Protein AF-A0AA35QZI7-F1 (afdb_monomer_lite)

Organism: Geodia barretti (NCBI:txid519541)

Foldseek 3Di:
DPPQPQDDPPPDDDDPDDLQVVLLVLFAQSSLVVLVVDQAAADADDADDVPDQDDDPLVVLLVSLLVCQVVQEAEHADEDQQLDVVSCLSNLVSQVVCSVVSGYAYEYEDADDDAQVDPVCCPRHLVVVLVSVVSVVVSPHSHYDYHDQLPQQDPVNLQVSQCVNVVDPDRGDSYDHADQQLQGAALHGHHPLVVLVVCPPPSHRNPDDNVVSVSVNSVSNSVVVVCVVVPPGDPHHDPLCNQQVQGSVRLSVLLVVCVVVVNNVVVVVVSNQLSVLCVVVVNGRQDRPNVVVSVVVVVVPPPVPDDPDD

Radius of gyration: 21.56 Å; chains: 1; bounding box: 52×41×77 Å

Structure (mmCIF, N/CA/C/O backbone):
data_AF-A0AA35QZI7-F1
#
_entry.id   AF-A0AA35QZI7-F1
#
loop_
_atom_site.group_PDB
_atom_site.id
_atom_site.type_symbol
_atom_site.label_atom_id
_atom_site.label_alt_id
_atom_site.label_comp_id
_atom_site.label_asym_id
_atom_site.label_entity_id
_atom_site.label_seq_id
_atom_site.pdbx_PDB_ins_code
_atom_site.Cartn_x
_atom_site.Cartn_y
_atom_site.Cartn_z
_atom_site.occupancy
_atom_site.B_iso_or_equiv
_atom_site.auth_seq_id
_atom_site.auth_comp_id
_atom_site.auth_asym_id
_atom_site.auth_atom_id
_atom_site.pdbx_PDB_model_num
ATOM 1 N N . MET A 1 1 ? 29.366 -9.768 15.852 1.00 50.50 1 MET A N 1
ATOM 2 C CA . MET A 1 1 ? 28.614 -8.562 16.260 1.00 50.50 1 MET A CA 1
ATOM 3 C C . MET A 1 1 ? 28.130 -8.777 17.681 1.00 50.50 1 MET A C 1
ATOM 5 O O . MET A 1 1 ? 27.790 -9.918 17.983 1.00 50.50 1 MET A O 1
ATOM 9 N N . PRO A 1 2 ? 28.153 -7.755 18.551 1.00 50.12 2 PRO A N 1
ATOM 10 C CA . PRO A 1 2 ? 27.557 -7.883 19.875 1.00 50.12 2 PRO A CA 1
ATOM 11 C C . PRO A 1 2 ? 26.060 -8.214 19.733 1.00 50.12 2 PRO A C 1
ATOM 13 O O . PRO A 1 2 ? 25.440 -7.772 18.762 1.00 50.12 2 PRO A O 1
ATOM 16 N N . PRO A 1 3 ? 25.489 -9.028 20.637 1.00 56.50 3 PRO A N 1
ATOM 17 C CA . PRO A 1 3 ? 24.068 -9.359 20.600 1.00 56.50 3 PRO A CA 1
ATOM 18 C C . PRO A 1 3 ? 23.225 -8.084 20.712 1.00 56.50 3 PRO A C 1
ATOM 20 O O . PRO A 1 3 ? 23.632 -7.135 21.388 1.00 56.50 3 PRO A O 1
ATOM 23 N N . ALA A 1 4 ? 22.060 -8.070 20.051 1.00 56.41 4 ALA A N 1
ATOM 24 C CA . ALA A 1 4 ? 21.089 -6.987 20.183 1.00 56.41 4 ALA A CA 1
ATOM 25 C C . ALA A 1 4 ? 20.883 -6.689 21.667 1.00 56.41 4 ALA A C 1
ATOM 27 O O . ALA A 1 4 ? 20.596 -7.603 22.447 1.00 56.41 4 ALA A O 1
ATOM 28 N N . ARG A 1 5 ? 21.011 -5.425 22.066 1.00 60.38 5 ARG A N 1
ATOM 29 C CA . ARG A 1 5 ? 20.605 -5.024 23.407 1.00 60.38 5 ARG A CA 1
ATOM 30 C C . ARG A 1 5 ? 19.080 -5.082 23.427 1.00 60.38 5 ARG A C 1
ATOM 32 O O . ARG A 1 5 ? 18.422 -4.157 22.963 1.00 60.38 5 ARG A O 1
ATOM 39 N N . LEU A 1 6 ? 18.531 -6.215 23.860 1.00 60.91 6 LEU A N 1
ATOM 40 C CA . LEU A 1 6 ? 17.094 -6.361 24.047 1.00 60.91 6 LEU A CA 1
ATOM 41 C C . LEU A 1 6 ? 16.657 -5.310 25.065 1.00 60.91 6 LEU A C 1
ATOM 43 O O . LEU A 1 6 ? 17.255 -5.189 26.138 1.00 60.91 6 LEU A O 1
ATOM 47 N N . VAL A 1 7 ? 15.649 -4.529 24.695 1.00 62.66 7 VAL A N 1
ATOM 48 C CA . VAL A 1 7 ? 14.994 -3.599 25.611 1.00 62.66 7 VAL A CA 1
ATOM 49 C C . VAL A 1 7 ? 14.492 -4.432 26.794 1.00 62.66 7 VAL A C 1
ATOM 51 O O . VAL A 1 7 ? 13.882 -5.479 26.554 1.00 62.66 7 VAL A O 1
ATOM 54 N N . PRO A 1 8 ? 14.768 -4.039 28.048 1.00 64.12 8 PRO A N 1
ATOM 55 C CA . PRO A 1 8 ? 14.244 -4.748 29.205 1.00 64.12 8 PRO A CA 1
ATOM 56 C C . PRO A 1 8 ? 12.721 -4.860 29.088 1.00 64.12 8 PRO A C 1
ATOM 58 O O . PRO A 1 8 ? 12.032 -3.854 28.934 1.00 64.12 8 PRO A O 1
ATOM 61 N N . PHE A 1 9 ? 12.196 -6.084 29.115 1.00 65.56 9 PHE A N 1
ATOM 62 C CA . PHE A 1 9 ? 10.756 -6.305 29.159 1.00 65.56 9 PHE A CA 1
ATOM 63 C C . PHE A 1 9 ? 10.265 -5.959 30.566 1.00 65.56 9 PHE A C 1
ATOM 65 O O . PHE A 1 9 ? 10.552 -6.682 31.521 1.00 65.56 9 PHE A O 1
ATOM 72 N N . GLU A 1 10 ? 9.555 -4.841 30.707 1.00 66.75 10 GLU A N 1
ATOM 73 C CA . GLU A 1 10 ? 8.887 -4.496 31.960 1.00 66.75 10 GLU A CA 1
ATOM 74 C C . GLU A 1 10 ? 7.633 -5.361 32.122 1.00 66.75 10 GLU A C 1
ATOM 76 O O . GLU A 1 10 ? 6.593 -5.144 31.503 1.00 66.75 10 GLU A O 1
ATOM 81 N N . GLN A 1 11 ? 7.747 -6.380 32.966 1.00 62.62 11 GLN A N 1
ATOM 82 C CA . GLN A 1 11 ? 6.644 -7.248 33.346 1.00 62.62 11 GLN A CA 1
ATOM 83 C C . GLN A 1 11 ? 5.784 -6.503 34.382 1.00 62.62 11 GLN A C 1
ATOM 85 O O . GLN A 1 11 ? 6.088 -6.560 35.571 1.00 62.62 11 GLN A O 1
ATOM 90 N N . GLY A 1 12 ? 4.768 -5.735 33.957 1.00 63.47 12 GLY A N 1
ATOM 91 C CA . GLY A 1 12 ? 4.069 -4.886 34.937 1.00 63.47 12 GLY A CA 1
ATOM 92 C C . GLY A 1 12 ? 2.724 -4.234 34.618 1.00 63.47 12 GLY A C 1
ATOM 93 O O . GLY A 1 12 ? 2.134 -3.676 35.536 1.00 63.47 12 GLY A O 1
ATOM 94 N N . SER A 1 13 ? 2.180 -4.282 33.404 1.00 65.69 13 SER A N 1
ATOM 95 C CA . SER A 1 13 ? 0.791 -3.836 33.190 1.00 65.69 13 SER A CA 1
ATOM 96 C C . SER A 1 13 ? 0.214 -4.426 31.916 1.00 65.69 13 SER A C 1
ATOM 98 O O . SER A 1 13 ? 0.944 -4.637 30.946 1.00 65.69 13 SER A O 1
ATOM 100 N N . ASP A 1 14 ? -1.090 -4.697 31.928 1.00 76.94 14 ASP A N 1
ATOM 101 C CA . ASP A 1 14 ? -1.814 -4.991 30.698 1.00 76.94 14 ASP A CA 1
ATOM 102 C C . ASP A 1 14 ? -1.651 -3.814 29.724 1.00 76.94 14 ASP A C 1
ATOM 104 O O . ASP A 1 14 ? -1.645 -2.651 30.151 1.00 76.94 14 ASP A O 1
ATOM 108 N N . PRO A 1 15 ? -1.493 -4.083 28.416 1.00 79.25 15 PRO A N 1
ATOM 109 C CA . PRO A 1 15 ? -1.379 -3.019 27.434 1.00 79.25 15 PRO A CA 1
ATOM 110 C C . PRO A 1 15 ? -2.626 -2.122 27.494 1.00 79.25 15 PRO A C 1
ATOM 112 O O . PRO A 1 15 ? -3.740 -2.632 27.656 1.00 79.25 15 PRO A O 1
ATOM 115 N N . PRO A 1 16 ? -2.472 -0.793 27.348 1.00 83.19 16 PRO A N 1
ATOM 116 C CA . PRO A 1 16 ? -3.616 0.107 27.340 1.00 83.19 16 PRO A CA 1
ATOM 117 C C . PRO A 1 16 ? -4.581 -0.260 26.200 1.00 83.19 16 PRO A C 1
ATOM 119 O O . PRO A 1 16 ? -4.132 -0.742 25.153 1.00 83.19 16 PRO A O 1
ATOM 122 N N . PRO A 1 17 ? -5.895 -0.017 26.366 1.00 84.38 17 PRO A N 1
ATOM 123 C CA . PRO A 1 17 ? -6.863 -0.253 25.304 1.00 84.38 17 PRO A CA 1
ATOM 124 C C . PRO A 1 17 ? -6.498 0.585 24.074 1.00 84.38 17 PRO A C 1
ATOM 126 O O . PRO A 1 17 ? -6.217 1.780 24.171 1.00 84.38 17 PRO A O 1
ATOM 129 N N . GLY A 1 18 ? -6.473 -0.067 22.916 1.00 84.56 18 GLY A N 1
ATOM 130 C CA . GLY A 1 18 ? -6.127 0.533 21.636 1.00 84.56 18 GLY A CA 1
ATOM 131 C C . GLY A 1 18 ? -7.317 0.611 20.685 1.00 84.56 18 GLY A C 1
ATOM 132 O O . GLY A 1 18 ? -8.479 0.432 21.053 1.00 84.56 18 GLY A O 1
ATOM 133 N N . THR A 1 19 ? -7.007 0.836 19.411 1.00 83.88 19 THR A N 1
ATOM 134 C CA . THR A 1 19 ? -7.994 0.910 18.327 1.00 83.88 19 THR A CA 1
ATOM 135 C C . THR A 1 19 ? -8.789 -0.384 18.156 1.00 83.88 19 THR A C 1
ATOM 137 O O . THR A 1 19 ? -9.961 -0.337 17.796 1.00 83.88 19 THR A O 1
ATOM 140 N N . ARG A 1 20 ? -8.220 -1.542 18.504 1.00 82.50 20 ARG A N 1
ATOM 141 C CA . ARG A 1 20 ? -8.952 -2.816 18.498 1.00 82.50 20 ARG A CA 1
ATOM 142 C C . ARG A 1 20 ? -10.125 -2.823 19.483 1.00 82.50 20 ARG A C 1
ATOM 144 O O . ARG A 1 20 ? -11.216 -3.231 19.108 1.00 82.50 20 ARG A O 1
ATOM 151 N N . GLN A 1 21 ? -9.928 -2.363 20.720 1.00 83.19 21 GLN A N 1
ATOM 152 C CA . GLN A 1 21 ? -11.010 -2.283 21.710 1.00 83.19 21 GLN A CA 1
ATOM 153 C C . GLN A 1 21 ? -12.090 -1.299 21.253 1.00 83.19 21 GLN A C 1
ATOM 155 O O . GLN A 1 21 ? -13.265 -1.651 21.243 1.00 83.19 21 GLN A O 1
ATOM 160 N N . LEU A 1 22 ? -11.684 -0.124 20.762 1.00 83.25 22 LEU A N 1
ATOM 161 C CA . LEU A 1 22 ? -12.611 0.865 20.207 1.00 83.25 22 LEU A CA 1
ATOM 162 C C . LEU A 1 22 ? -13.431 0.309 19.038 1.00 83.25 22 LEU A C 1
ATOM 164 O O . LEU A 1 22 ? -14.617 0.601 18.930 1.00 83.25 22 LEU A O 1
ATOM 168 N N . LEU A 1 23 ? -12.827 -0.500 18.164 1.00 82.19 23 LEU A N 1
ATOM 169 C CA . LEU A 1 23 ? -13.543 -1.139 17.063 1.00 82.19 23 LEU A CA 1
ATOM 170 C C . LEU A 1 23 ? -14.599 -2.124 17.570 1.00 82.19 23 LEU A C 1
ATOM 172 O O . LEU A 1 23 ? -15.722 -2.119 17.070 1.00 82.19 23 LEU A O 1
ATOM 176 N N . LEU A 1 24 ? -14.248 -2.945 18.560 1.00 82.50 24 LEU A N 1
ATOM 177 C CA . LEU A 1 24 ? -15.168 -3.916 19.153 1.00 82.50 24 LEU A CA 1
ATOM 178 C C . LEU A 1 24 ? -16.326 -3.234 19.899 1.00 82.50 24 LEU A C 1
ATOM 180 O O . LEU A 1 24 ? -17.441 -3.747 19.887 1.00 82.50 24 LEU A O 1
ATOM 184 N N . GLU A 1 25 ? -16.078 -2.080 20.522 1.00 85.56 25 GLU A N 1
ATOM 185 C CA . GLU A 1 25 ? -17.086 -1.305 21.255 1.00 85.56 25 GLU A CA 1
ATOM 186 C C . GLU A 1 25 ? -18.009 -0.494 20.335 1.00 85.56 25 GLU A C 1
ATOM 188 O O . GLU A 1 25 ? -19.224 -0.469 20.528 1.00 85.56 25 GLU A O 1
ATOM 193 N N . LEU A 1 26 ? -17.442 0.197 19.342 1.00 82.94 26 LEU A N 1
ATOM 194 C CA . LEU A 1 26 ? -18.181 1.116 18.471 1.00 82.94 26 LEU A CA 1
ATOM 195 C C . LEU A 1 26 ? -18.799 0.416 17.257 1.00 82.94 26 LEU A C 1
ATOM 197 O O . LEU A 1 26 ? -19.785 0.905 16.700 1.00 82.94 26 LEU A O 1
ATOM 201 N N . GLY A 1 27 ? -18.216 -0.702 16.829 1.00 83.44 27 GLY A N 1
ATOM 202 C CA . GLY A 1 27 ? -18.477 -1.296 15.526 1.00 83.44 27 GLY A CA 1
ATOM 203 C C . GLY A 1 27 ? -17.809 -0.525 14.372 1.00 83.44 27 GLY A C 1
ATOM 204 O O . GLY A 1 27 ? -17.287 0.583 14.548 1.00 83.44 27 GLY A O 1
ATOM 205 N N . PRO A 1 28 ? -17.810 -1.099 13.158 1.00 80.25 28 PRO A N 1
ATOM 206 C CA . PRO A 1 28 ? -17.020 -0.610 12.025 1.00 80.25 28 PRO A CA 1
ATOM 207 C C . PRO A 1 28 ? -17.417 0.785 11.523 1.00 80.25 28 PRO A C 1
ATOM 209 O O . PRO A 1 28 ? -16.519 1.581 11.220 1.00 80.25 28 PRO A O 1
ATOM 212 N N . ASP A 1 29 ? -18.722 1.080 11.475 1.00 82.44 29 ASP A N 1
ATOM 213 C CA . ASP A 1 29 ? -19.279 2.350 10.987 1.00 82.44 29 ASP A CA 1
ATOM 214 C C . ASP A 1 29 ? -18.917 3.516 11.908 1.00 82.44 29 ASP A C 1
ATOM 216 O O . ASP A 1 29 ? -18.332 4.512 11.484 1.00 82.44 29 ASP A O 1
ATOM 220 N N . ARG A 1 30 ? -19.205 3.377 13.208 1.00 83.62 30 ARG A N 1
ATOM 221 C CA . ARG A 1 30 ? -18.896 4.421 14.193 1.00 83.62 30 ARG A CA 1
ATOM 222 C C . ARG A 1 30 ? -17.402 4.581 14.410 1.00 83.62 30 ARG A C 1
ATOM 224 O O . ARG A 1 30 ? -16.954 5.700 14.625 1.00 83.62 30 ARG A O 1
ATOM 231 N N . PHE A 1 31 ? -16.620 3.506 14.302 1.00 83.50 31 PHE A N 1
ATOM 232 C CA . PHE A 1 31 ? -15.168 3.643 14.276 1.00 83.50 31 PHE A CA 1
ATOM 233 C C . PHE A 1 31 ? -14.716 4.447 13.045 1.00 83.50 31 PHE A C 1
ATOM 235 O O . PHE A 1 31 ? -13.769 5.219 13.141 1.00 83.50 31 PHE A O 1
ATOM 242 N N . ALA A 1 32 ? -15.365 4.300 11.881 1.00 80.19 32 ALA A N 1
ATOM 243 C CA . ALA A 1 32 ? -14.972 5.046 10.679 1.00 80.19 32 ALA A CA 1
ATOM 244 C C . ALA A 1 32 ? -15.203 6.534 10.861 1.00 80.19 32 ALA A C 1
ATOM 246 O O . ALA A 1 32 ? -14.300 7.322 10.593 1.00 80.19 32 ALA A O 1
ATOM 247 N N . GLN A 1 33 ? -16.356 6.881 11.427 1.00 81.56 33 GLN A N 1
ATOM 248 C CA . GLN A 1 33 ? -16.638 8.246 11.832 1.00 81.56 33 GLN A CA 1
ATOM 249 C C . GLN A 1 33 ? -15.632 8.746 12.876 1.00 81.56 33 GLN A C 1
ATOM 251 O O . GLN A 1 33 ? -15.107 9.839 12.734 1.00 81.56 33 GLN A O 1
ATOM 256 N N . TRP A 1 34 ? -15.289 7.930 13.878 1.00 83.25 34 TRP A N 1
ATOM 257 C CA . TRP A 1 34 ? -14.289 8.303 14.881 1.00 83.25 34 TRP A CA 1
ATOM 258 C C . TRP A 1 34 ? -12.915 8.596 14.268 1.00 83.25 34 TRP A C 1
ATOM 260 O O . TRP A 1 34 ? -12.261 9.541 14.698 1.00 83.25 34 TRP A O 1
ATOM 270 N N . VAL A 1 35 ? -12.477 7.824 13.265 1.00 80.38 35 VAL A N 1
ATOM 271 C CA . VAL A 1 35 ? -11.222 8.108 12.549 1.00 80.38 35 VAL A CA 1
ATOM 272 C C . VAL A 1 35 ? -11.325 9.405 11.760 1.00 80.38 35 VAL A C 1
ATOM 274 O O . VAL A 1 35 ? -10.408 10.210 11.835 1.00 80.38 35 VAL A O 1
ATOM 277 N N . TRP A 1 36 ? -12.441 9.632 11.068 1.00 75.62 36 TRP A N 1
ATOM 278 C CA . TRP A 1 36 ? -12.686 10.870 10.325 1.00 75.62 36 TRP A CA 1
ATOM 279 C C . TRP A 1 36 ? -12.688 12.112 11.229 1.00 75.62 36 TRP A C 1
ATOM 281 O O . TRP A 1 36 ? -12.156 13.162 10.881 1.00 75.62 36 TRP A O 1
ATOM 291 N N . ASP A 1 37 ? -13.258 11.991 12.426 1.00 77.94 37 ASP A N 1
ATOM 292 C CA . ASP A 1 37 ? -13.304 13.081 13.401 1.00 77.94 37 ASP A CA 1
ATOM 293 C C . ASP A 1 37 ? -11.919 13.355 14.027 1.00 77.94 37 ASP A C 1
ATOM 295 O O . ASP A 1 37 ? -11.692 14.415 14.621 1.00 77.94 37 ASP A O 1
ATOM 299 N N . ARG A 1 38 ? -10.963 12.420 13.902 1.00 68.12 38 ARG A N 1
ATOM 300 C CA . ARG A 1 38 ? -9.584 12.604 14.359 1.00 68.12 38 ARG A CA 1
ATOM 301 C C . ARG A 1 38 ? -8.736 13.258 13.277 1.00 68.12 38 ARG A C 1
ATOM 303 O O . ARG A 1 38 ? -8.456 12.683 12.238 1.00 68.12 38 ARG A O 1
ATOM 310 N N . LYS A 1 39 ? -8.161 14.418 13.600 1.00 55.84 39 LYS A N 1
ATOM 311 C CA . LYS A 1 39 ? -7.251 15.148 12.699 1.00 55.84 39 LYS A CA 1
ATOM 312 C C . LYS A 1 39 ? -5.936 14.409 12.344 1.00 55.84 39 LYS A C 1
ATOM 314 O O . LYS A 1 39 ? -5.201 14.914 11.494 1.00 55.84 39 LYS A O 1
ATOM 319 N N . CYS A 1 40 ? -5.617 13.256 12.961 1.00 46.31 40 CYS A N 1
ATOM 320 C CA . CYS A 1 40 ? -4.527 12.346 12.556 1.00 46.31 40 CYS A CA 1
ATOM 321 C C . CYS A 1 40 ? -4.582 10.978 13.286 1.00 46.31 40 CYS A C 1
ATOM 323 O O . CYS A 1 40 ? -4.721 10.944 14.512 1.00 46.31 40 CYS A O 1
ATOM 325 N N . SER A 1 41 ? -4.379 9.858 12.575 1.00 43.66 41 SER A N 1
ATOM 326 C CA . SER A 1 41 ? -4.109 8.532 13.169 1.00 43.66 41 SER A CA 1
ATOM 327 C C . SER A 1 41 ? -3.158 7.699 12.296 1.00 43.66 41 SER A C 1
ATOM 329 O O . SER A 1 41 ? -3.481 7.334 11.174 1.00 43.66 41 SER A O 1
ATOM 331 N N . ALA A 1 42 ? -1.971 7.357 12.802 1.00 35.72 42 ALA A N 1
ATOM 332 C CA . ALA A 1 42 ? -1.038 6.464 12.109 1.00 35.72 42 ALA A CA 1
ATOM 333 C C . ALA A 1 42 ? -1.335 4.992 12.458 1.00 35.72 42 ALA A C 1
ATOM 335 O O . ALA A 1 42 ? -0.614 4.382 13.246 1.00 35.72 42 ALA A O 1
ATOM 336 N N . ASP A 1 43 ? -2.404 4.427 11.894 1.00 33.69 43 ASP A N 1
ATOM 337 C CA . ASP A 1 43 ? -2.717 3.001 12.032 1.00 33.69 43 ASP A CA 1
ATOM 338 C C . ASP A 1 43 ? -2.094 2.195 10.882 1.00 33.69 43 ASP A C 1
ATOM 340 O O . ASP A 1 43 ? -2.496 2.293 9.724 1.00 33.69 43 ASP A O 1
ATOM 344 N N . ALA A 1 44 ? -1.109 1.355 11.202 1.00 25.39 44 ALA A N 1
ATOM 345 C CA . ALA A 1 44 ? -0.505 0.436 10.245 1.00 25.39 44 ALA A CA 1
ATOM 346 C C . ALA A 1 44 ? -1.398 -0.805 10.057 1.00 25.39 44 ALA A C 1
ATOM 348 O O . ALA A 1 44 ? -1.335 -1.749 10.843 1.00 25.39 44 ALA A O 1
ATOM 349 N N . ALA A 1 45 ? -2.208 -0.834 8.996 1.00 23.64 45 ALA A N 1
ATOM 350 C CA . ALA A 1 45 ? -3.000 -2.007 8.624 1.00 23.64 45 ALA A CA 1
ATOM 351 C C . ALA A 1 45 ? -2.402 -2.704 7.388 1.00 23.64 45 ALA A C 1
ATOM 353 O O . ALA A 1 45 ? -2.420 -2.186 6.266 1.00 23.64 45 ALA A O 1
ATOM 354 N N . ARG A 1 46 ? -1.882 -3.923 7.574 1.00 23.06 46 ARG A N 1
ATOM 355 C CA . ARG A 1 46 ? -1.639 -4.861 6.469 1.00 23.06 46 ARG A CA 1
ATOM 356 C C . ARG A 1 46 ? -2.948 -5.563 6.160 1.00 23.06 46 ARG A C 1
ATOM 358 O O . ARG A 1 46 ? -3.523 -6.162 7.060 1.00 23.06 46 ARG A O 1
ATOM 365 N N . ALA A 1 47 ? -3.351 -5.578 4.897 1.00 23.56 47 ALA A N 1
ATOM 366 C CA . ALA A 1 47 ? -4.280 -6.601 4.462 1.00 23.56 47 ALA A CA 1
ATOM 367 C C . ALA A 1 47 ? -3.831 -7.290 3.187 1.00 23.56 47 ALA A C 1
ATOM 369 O O . ALA A 1 47 ? -3.074 -6.763 2.366 1.00 23.56 47 ALA A O 1
ATOM 370 N N . SER A 1 48 ? -4.281 -8.530 3.144 1.00 23.86 48 SER A N 1
ATOM 371 C CA . SER A 1 48 ? -3.873 -9.600 2.269 1.00 23.86 48 SER A CA 1
ATOM 372 C C . SER A 1 48 ? -4.931 -9.763 1.193 1.00 23.86 48 SER A C 1
ATOM 374 O O . SER A 1 48 ? -6.126 -9.753 1.485 1.00 23.86 48 SER A O 1
ATOM 376 N N . ASN A 1 49 ? -4.488 -10.060 -0.022 1.00 28.52 49 ASN A N 1
ATOM 377 C CA . ASN A 1 49 ? -5.281 -10.899 -0.908 1.00 28.52 49 ASN A CA 1
ATOM 378 C C . ASN A 1 49 ? -5.604 -12.191 -0.139 1.00 28.52 49 ASN A C 1
ATOM 380 O O . ASN A 1 49 ? -4.786 -12.627 0.683 1.00 28.52 49 ASN A O 1
ATOM 384 N N . ALA A 1 50 ? -6.712 -12.872 -0.444 1.00 37.50 50 ALA A N 1
ATOM 385 C CA . ALA A 1 50 ? -6.685 -14.323 -0.275 1.00 37.50 50 ALA A CA 1
ATOM 386 C C . ALA A 1 50 ? -5.360 -14.799 -0.892 1.00 37.50 50 ALA A C 1
ATOM 388 O O . ALA A 1 50 ? -5.027 -14.366 -1.994 1.00 37.50 50 ALA A O 1
ATOM 389 N N . ALA A 1 51 ? -4.535 -15.523 -0.132 1.00 48.28 51 ALA A N 1
ATOM 390 C CA . ALA A 1 51 ? -3.084 -15.607 -0.357 1.00 48.28 51 ALA A CA 1
ATOM 391 C C . ALA A 1 51 ? -2.666 -16.411 -1.616 1.00 48.28 51 ALA A C 1
ATOM 393 O O . ALA A 1 51 ? -1.583 -16.990 -1.658 1.00 48.28 51 ALA A O 1
ATOM 394 N N . GLY A 1 52 ? -3.532 -16.480 -2.629 1.00 39.88 52 GLY A N 1
ATOM 395 C CA . GLY A 1 52 ? -3.333 -17.151 -3.901 1.00 39.88 52 GLY A CA 1
ATOM 396 C C . GLY A 1 52 ? -3.051 -16.205 -5.072 1.00 39.88 52 GLY A C 1
ATOM 397 O O . GLY A 1 52 ? -3.081 -14.979 -4.960 1.00 39.88 52 GLY A O 1
ATOM 398 N N . TYR A 1 53 ? -2.753 -16.816 -6.219 1.00 57.59 53 TYR A N 1
ATOM 399 C CA . TYR A 1 53 ? -2.284 -16.143 -7.440 1.00 57.59 53 TYR A CA 1
ATOM 400 C C . TYR A 1 53 ? -3.243 -16.297 -8.634 1.00 57.59 53 TYR A C 1
ATOM 402 O O . TYR A 1 53 ? -2.880 -15.948 -9.757 1.00 57.59 53 TYR A O 1
ATOM 410 N N . THR A 1 54 ? -4.439 -16.841 -8.407 1.00 62.81 54 THR A N 1
ATOM 411 C CA . THR A 1 54 ? -5.460 -17.129 -9.426 1.00 62.81 54 THR A CA 1
ATOM 412 C C . THR A 1 54 ? -6.825 -16.640 -8.959 1.00 62.81 54 THR A C 1
ATOM 414 O O . THR A 1 54 ? -7.042 -16.486 -7.758 1.00 62.81 54 THR A O 1
ATOM 417 N N . SER A 1 55 ? -7.760 -16.438 -9.887 1.00 71.12 55 SER A N 1
ATOM 418 C CA . SER A 1 55 ? -9.164 -16.222 -9.529 1.00 71.12 55 SER A CA 1
ATOM 419 C C . SER A 1 55 ? -9.739 -17.502 -8.924 1.00 71.12 55 SER A C 1
ATOM 421 O O . SER A 1 55 ? -9.556 -18.589 -9.476 1.00 71.12 55 SER A O 1
ATOM 423 N N . TYR A 1 56 ? -10.413 -17.372 -7.786 1.00 76.00 56 TYR A N 1
ATOM 424 C CA . TYR A 1 56 ? -11.096 -18.473 -7.113 1.00 76.00 56 TYR A CA 1
ATOM 425 C C . TYR A 1 56 ? -12.611 -18.289 -7.227 1.00 76.00 56 TYR A C 1
ATOM 427 O O . TYR A 1 56 ? -13.064 -17.152 -7.346 1.00 76.00 56 TYR A O 1
ATOM 435 N N . PRO A 1 57 ? -13.393 -19.379 -7.163 1.00 83.38 57 PRO A N 1
ATOM 436 C CA . PRO A 1 57 ? -14.845 -19.293 -7.054 1.00 83.38 57 PRO A CA 1
ATOM 437 C C . PRO A 1 57 ? -15.298 -18.425 -5.870 1.00 83.38 57 PRO A C 1
ATOM 439 O O . PRO A 1 57 ? -14.667 -18.441 -4.809 1.00 83.38 57 PRO A O 1
ATOM 442 N N . ASP A 1 58 ? -16.427 -17.733 -6.024 1.00 85.31 58 ASP A N 1
ATOM 443 C CA . ASP A 1 58 ? -16.954 -16.777 -5.038 1.00 85.31 58 ASP A CA 1
ATOM 444 C C . ASP A 1 58 ? -17.116 -17.371 -3.635 1.00 85.31 58 ASP A C 1
ATOM 446 O O . ASP A 1 58 ? -16.841 -16.709 -2.632 1.00 85.31 58 ASP A O 1
ATOM 450 N N . ASN A 1 59 ? -17.524 -18.640 -3.543 1.00 86.25 59 ASN A N 1
ATOM 451 C CA . ASN A 1 59 ? -17.677 -19.333 -2.266 1.00 86.25 59 ASN A CA 1
ATOM 452 C C . ASN A 1 59 ? -16.338 -19.481 -1.531 1.00 86.25 59 ASN A C 1
ATOM 454 O O . ASN A 1 59 ? -16.287 -19.289 -0.322 1.00 86.25 59 ASN A O 1
ATOM 458 N N . VAL A 1 60 ? -15.244 -19.739 -2.254 1.00 86.19 60 VAL A N 1
ATOM 459 C CA . VAL A 1 60 ? -13.904 -19.848 -1.661 1.00 86.19 60 VAL A CA 1
ATOM 460 C C . VAL A 1 60 ? -13.457 -18.497 -1.107 1.00 86.19 60 VAL A C 1
ATOM 462 O O . VAL A 1 60 ? -12.946 -18.426 0.010 1.00 86.19 60 VAL A O 1
ATOM 465 N N . VAL A 1 61 ? -13.678 -17.414 -1.860 1.00 83.25 61 VAL A N 1
ATOM 466 C CA . VAL A 1 61 ? -13.336 -16.048 -1.429 1.00 83.25 61 VAL A CA 1
ATOM 467 C C . VAL A 1 61 ? -14.149 -15.645 -0.198 1.00 83.25 61 VAL A C 1
ATOM 469 O O . VAL A 1 61 ? -13.600 -15.074 0.750 1.00 83.25 61 VAL A O 1
ATOM 472 N N . ARG A 1 62 ? -15.441 -15.984 -0.178 1.00 84.50 62 ARG A N 1
ATOM 473 C CA . ARG A 1 62 ? -16.331 -15.710 0.950 1.00 84.50 62 ARG A CA 1
ATOM 474 C C . ARG A 1 62 ? -15.922 -16.483 2.202 1.00 84.50 62 ARG A C 1
ATOM 476 O O . ARG A 1 62 ? -15.749 -15.869 3.253 1.00 84.50 62 ARG A O 1
ATOM 483 N N . ASP A 1 63 ? -15.723 -17.792 2.092 1.00 85.69 63 ASP A N 1
ATOM 484 C CA . ASP A 1 63 ? -15.381 -18.643 3.235 1.00 85.69 63 ASP A CA 1
ATOM 485 C C . ASP A 1 63 ? -14.008 -18.281 3.810 1.00 85.69 63 ASP A C 1
ATOM 487 O O . ASP A 1 63 ? -13.857 -18.181 5.028 1.00 85.69 63 ASP A O 1
ATOM 491 N N . PHE A 1 64 ? -13.029 -17.983 2.946 1.00 87.00 64 PHE A N 1
ATOM 492 C CA . PHE A 1 64 ? -11.721 -17.484 3.373 1.00 87.00 64 PHE A CA 1
ATOM 493 C C . PHE A 1 64 ? -11.852 -16.187 4.172 1.00 87.00 64 PHE A C 1
ATOM 495 O O . PHE A 1 64 ? -11.263 -16.053 5.239 1.00 87.00 64 PHE A O 1
ATOM 502 N N . THR A 1 65 ? -12.638 -15.239 3.664 1.00 84.25 65 THR A N 1
ATOM 503 C CA . THR A 1 65 ? -12.870 -13.947 4.314 1.00 84.25 65 THR A CA 1
ATOM 504 C C . THR A 1 65 ? -13.498 -14.108 5.697 1.00 84.25 65 THR A C 1
ATOM 506 O O . THR A 1 65 ? -13.037 -13.504 6.667 1.00 84.25 65 THR A O 1
ATOM 509 N N . ILE A 1 66 ? -14.530 -14.949 5.804 1.00 83.69 66 ILE A N 1
ATOM 510 C CA . ILE A 1 66 ? -15.219 -15.217 7.070 1.00 83.69 66 ILE A CA 1
ATOM 511 C C . ILE A 1 66 ? -14.266 -15.873 8.069 1.00 83.69 66 ILE A C 1
ATOM 513 O O . ILE A 1 66 ? -14.220 -15.472 9.234 1.00 83.69 66 ILE A O 1
ATOM 517 N N . GLU A 1 67 ? -13.488 -16.860 7.628 1.00 86.44 67 GLU A N 1
ATOM 518 C CA . GLU A 1 67 ? -12.540 -17.546 8.499 1.00 86.44 67 GLU A CA 1
ATOM 519 C C . GLU A 1 67 ? -11.400 -16.620 8.935 1.00 86.44 67 GLU A C 1
ATOM 521 O O . GLU A 1 67 ? -11.073 -16.557 10.116 1.00 86.44 67 GLU A O 1
ATOM 526 N N . ALA A 1 68 ? -10.864 -15.805 8.028 1.00 84.88 68 ALA A N 1
ATOM 527 C CA . ALA A 1 68 ? -9.855 -14.801 8.342 1.00 84.88 68 ALA A CA 1
ATOM 528 C C . ALA A 1 68 ? -10.340 -13.805 9.413 1.00 84.88 68 ALA A C 1
ATOM 530 O O . ALA A 1 68 ? -9.609 -13.501 10.359 1.00 84.88 68 ALA A O 1
ATOM 531 N N . ALA A 1 69 ? -11.594 -13.353 9.321 1.00 82.19 69 ALA A N 1
ATOM 532 C CA . ALA A 1 69 ? -12.199 -12.495 10.338 1.00 82.19 69 ALA A CA 1
ATOM 533 C C . ALA A 1 69 ? -12.370 -13.232 11.681 1.00 82.19 69 ALA A C 1
ATOM 535 O O . ALA A 1 69 ? -12.132 -12.662 12.746 1.00 82.19 69 ALA A O 1
ATOM 536 N N . ARG A 1 70 ? -12.730 -14.525 11.663 1.00 81.88 70 ARG A N 1
ATOM 537 C CA . ARG A 1 70 ? -12.818 -15.355 12.882 1.00 81.88 70 ARG A CA 1
ATOM 538 C C . ARG A 1 70 ? -11.469 -15.547 13.567 1.00 81.88 70 ARG A C 1
ATOM 540 O O . ARG A 1 70 ? -11.432 -15.535 14.794 1.00 81.88 70 ARG A O 1
ATOM 547 N N . GLN A 1 71 ? -10.393 -15.666 12.794 1.00 85.88 71 GLN A N 1
ATOM 548 C CA . GLN A 1 71 ? -9.019 -15.784 13.294 1.00 85.88 71 GLN A CA 1
ATOM 549 C C . GLN A 1 71 ? -8.431 -14.447 13.786 1.00 85.88 71 GLN A C 1
ATOM 551 O O . GLN A 1 71 ? -7.300 -14.408 14.267 1.00 85.88 71 GLN A O 1
ATOM 556 N N . GLY A 1 72 ? -9.201 -13.355 13.723 1.00 80.88 72 GLY A N 1
ATOM 557 C CA . GLY A 1 72 ? -8.862 -12.082 14.357 1.00 80.88 72 GLY A CA 1
ATOM 558 C C . GLY A 1 72 ? -8.316 -11.006 13.421 1.00 80.88 72 GLY A C 1
ATOM 559 O O . GLY A 1 72 ? -7.695 -10.066 13.920 1.00 80.88 72 GLY A O 1
ATOM 560 N N . ILE A 1 73 ? -8.528 -11.131 12.102 1.00 82.44 73 ILE A N 1
ATOM 561 C CA . ILE A 1 73 ? -8.308 -10.023 11.164 1.00 82.44 73 ILE A CA 1
ATOM 562 C C . ILE A 1 73 ? -9.436 -8.998 11.316 1.00 82.44 73 ILE A C 1
ATOM 564 O O . ILE A 1 73 ? -10.588 -9.277 10.990 1.00 82.44 73 ILE A O 1
ATOM 568 N N . ASP A 1 74 ? -9.065 -7.796 11.756 1.00 78.56 74 ASP A N 1
ATOM 569 C CA . ASP A 1 74 ? -10.009 -6.710 12.035 1.00 78.56 74 ASP A CA 1
ATOM 570 C C . ASP A 1 74 ? -10.187 -5.739 10.852 1.00 78.56 74 ASP A C 1
ATOM 572 O O . ASP A 1 74 ? -11.191 -5.040 10.766 1.00 78.56 74 ASP A O 1
ATOM 576 N N . VAL A 1 75 ? -9.224 -5.648 9.926 1.00 79.75 75 VAL A N 1
ATOM 577 C CA . VAL A 1 75 ? -9.254 -4.690 8.804 1.00 79.75 75 VAL A CA 1
ATOM 578 C C . VAL A 1 75 ? -8.879 -5.384 7.500 1.00 79.75 75 VAL A C 1
ATOM 580 O O . VAL A 1 75 ? -7.763 -5.878 7.346 1.00 79.75 75 VAL A O 1
ATOM 583 N N . PHE A 1 76 ? -9.796 -5.365 6.535 1.00 80.19 76 PHE A N 1
ATOM 584 C CA . PHE A 1 76 ? -9.602 -5.919 5.200 1.00 80.19 76 PHE A CA 1
ATOM 585 C C . PHE A 1 76 ? -9.404 -4.801 4.185 1.00 80.19 76 PHE A C 1
ATOM 587 O O . PHE A 1 76 ? -10.320 -4.043 3.888 1.00 80.19 76 PHE A O 1
ATOM 594 N N . ARG A 1 77 ? -8.191 -4.727 3.643 1.00 81.19 77 ARG A N 1
ATOM 595 C CA . ARG A 1 77 ? -7.773 -3.887 2.520 1.00 81.19 77 ARG A CA 1
ATOM 596 C C . ARG A 1 77 ? -7.982 -4.657 1.214 1.00 81.19 77 ARG A C 1
ATOM 598 O O . ARG A 1 77 ? -7.117 -5.433 0.817 1.00 81.19 77 ARG A O 1
ATOM 605 N N . VAL A 1 78 ? -9.136 -4.463 0.588 1.00 81.38 78 VAL A N 1
ATOM 606 C CA . VAL A 1 78 ? -9.548 -5.142 -0.648 1.00 81.38 78 VAL A CA 1
ATOM 607 C C . VAL A 1 78 ? -9.145 -4.301 -1.857 1.00 81.38 78 VAL A C 1
ATOM 609 O O . VAL A 1 78 ? -9.340 -3.086 -1.864 1.00 81.38 78 VAL A O 1
ATOM 612 N N . PHE A 1 79 ? -8.566 -4.940 -2.872 1.00 82.88 79 PHE A N 1
ATOM 613 C CA . PHE A 1 79 ? -8.197 -4.292 -4.126 1.00 82.88 79 PHE A CA 1
ATOM 614 C C . PHE A 1 79 ? -8.318 -5.257 -5.299 1.00 82.88 79 PHE A C 1
ATOM 616 O O . PHE A 1 79 ? -8.144 -6.464 -5.133 1.00 82.88 79 PHE A O 1
ATOM 623 N N . ASP A 1 80 ? -8.553 -4.706 -6.485 1.00 84.12 80 ASP A N 1
ATOM 624 C CA . ASP A 1 80 ? -8.465 -5.423 -7.752 1.00 84.12 80 ASP A CA 1
ATOM 625 C C . ASP A 1 80 ? -7.260 -4.922 -8.555 1.00 84.12 80 ASP A C 1
ATOM 627 O O . ASP A 1 80 ? -6.892 -3.744 -8.508 1.00 84.12 80 ASP A O 1
ATOM 631 N N . SER A 1 81 ? -6.619 -5.828 -9.294 1.00 81.44 81 SER A N 1
ATOM 632 C CA . SER A 1 81 ? -5.379 -5.507 -10.006 1.00 81.44 81 SER A CA 1
ATOM 633 C C . SER A 1 81 ? -5.539 -4.568 -11.202 1.00 81.44 81 SER A C 1
ATOM 635 O O . SER A 1 81 ? -4.547 -4.016 -11.678 1.00 81.44 81 SER A O 1
ATOM 637 N N . LEU A 1 82 ? -6.774 -4.374 -11.663 1.00 84.12 82 LEU A N 1
ATOM 638 C CA . LEU A 1 82 ? -7.162 -3.486 -12.751 1.00 84.12 82 LEU A CA 1
ATOM 639 C C . LEU A 1 82 ? -8.139 -2.394 -12.289 1.00 84.12 82 LEU A C 1
ATOM 641 O O . LEU A 1 82 ? -8.651 -1.660 -13.129 1.00 84.12 82 LEU A O 1
ATOM 645 N N . ASN A 1 83 ? -8.357 -2.249 -10.976 1.00 85.12 83 ASN A N 1
ATOM 646 C CA . ASN A 1 83 ? -9.376 -1.375 -10.386 1.00 85.12 83 ASN A CA 1
ATOM 647 C C . ASN A 1 83 ? -10.818 -1.698 -10.837 1.00 85.12 83 ASN A C 1
ATOM 649 O O . ASN A 1 83 ? -11.674 -0.814 -10.835 1.00 85.12 83 ASN A O 1
ATOM 653 N N . ASP A 1 84 ? -11.112 -2.950 -11.197 1.00 84.50 84 ASP A N 1
ATOM 654 C CA . ASP A 1 84 ? -12.474 -3.378 -11.518 1.00 84.50 84 ASP A CA 1
ATOM 655 C C . ASP A 1 84 ? -13.279 -3.628 -10.236 1.00 84.50 84 ASP A C 1
ATOM 657 O O . ASP A 1 84 ? -13.051 -4.599 -9.508 1.00 84.50 84 ASP A O 1
ATOM 661 N N . VAL A 1 85 ? -14.240 -2.745 -9.956 1.00 83.56 85 VAL A N 1
ATOM 662 C CA . VAL A 1 85 ? -15.077 -2.814 -8.748 1.00 83.56 85 VAL A CA 1
ATOM 663 C C . VAL A 1 85 ? -15.926 -4.076 -8.670 1.00 83.56 85 VAL A C 1
ATOM 665 O O . VAL A 1 85 ? -16.169 -4.576 -7.574 1.00 83.56 85 VAL A O 1
ATOM 668 N N . ARG A 1 86 ? -16.300 -4.655 -9.814 1.00 84.50 86 ARG A N 1
ATOM 669 C CA . ARG A 1 86 ? -17.127 -5.869 -9.873 1.00 84.50 86 ARG A CA 1
ATOM 670 C C . ARG A 1 86 ? -16.401 -7.058 -9.251 1.00 84.50 86 ARG A C 1
ATOM 672 O O . ARG A 1 86 ? -17.000 -7.846 -8.531 1.00 84.50 86 ARG A O 1
ATOM 679 N N . ASN A 1 87 ? -15.084 -7.133 -9.440 1.00 82.94 87 ASN A N 1
ATOM 680 C CA . ASN A 1 87 ? -14.257 -8.189 -8.853 1.00 82.94 87 ASN A CA 1
ATOM 681 C C . ASN A 1 87 ? -14.087 -8.038 -7.334 1.00 82.94 87 ASN A C 1
ATOM 683 O O . ASN A 1 87 ? -13.668 -8.981 -6.664 1.00 82.94 87 ASN A O 1
ATOM 687 N N . MET A 1 88 ? -14.385 -6.860 -6.781 1.00 83.25 88 MET A N 1
ATOM 688 C CA . MET A 1 88 ? -14.276 -6.594 -5.347 1.00 83.25 88 MET A CA 1
ATOM 689 C C . MET A 1 88 ? -15.585 -6.862 -4.598 1.00 83.25 88 MET A C 1
ATOM 691 O O . MET A 1 88 ? -15.544 -7.033 -3.382 1.00 83.25 88 MET A O 1
ATOM 695 N N . GLU A 1 89 ? -16.721 -6.949 -5.297 1.00 84.19 89 GLU A N 1
ATOM 696 C CA . GLU A 1 89 ? -18.065 -7.075 -4.714 1.00 84.19 89 GLU A CA 1
ATOM 697 C C . GLU A 1 89 ? -18.177 -8.258 -3.756 1.00 84.19 89 GLU A C 1
ATOM 699 O O . GLU A 1 89 ? -18.506 -8.079 -2.587 1.00 84.19 89 GLU A O 1
ATOM 704 N N . VAL A 1 90 ? -17.774 -9.452 -4.196 1.00 85.62 90 VAL A N 1
ATOM 705 C CA . VAL A 1 90 ? -17.845 -10.673 -3.379 1.00 85.62 90 VAL A CA 1
ATOM 706 C C . VAL A 1 90 ? -17.039 -10.541 -2.087 1.00 85.62 90 VAL A C 1
ATOM 708 O O . VAL A 1 90 ? -17.499 -10.958 -1.023 1.00 85.62 90 VAL A O 1
ATOM 711 N N . ALA A 1 91 ? -15.836 -9.968 -2.166 1.00 83.19 91 ALA A N 1
ATOM 712 C CA . ALA A 1 91 ? -14.970 -9.780 -1.007 1.00 83.19 91 ALA A CA 1
ATOM 713 C C . ALA A 1 91 ? -15.532 -8.710 -0.061 1.00 83.19 91 ALA A C 1
ATOM 715 O O . ALA A 1 91 ? -15.525 -8.897 1.157 1.00 83.19 91 ALA A O 1
ATOM 716 N N . ILE A 1 92 ? -16.061 -7.614 -0.613 1.00 82.31 92 ILE A N 1
ATOM 717 C CA . ILE A 1 92 ? -16.702 -6.554 0.163 1.00 82.31 92 ILE A CA 1
ATOM 718 C C . ILE A 1 92 ? -17.930 -7.118 0.877 1.00 82.31 92 ILE A C 1
ATOM 720 O O . ILE A 1 92 ? -18.014 -7.050 2.100 1.00 82.31 92 ILE A O 1
ATOM 724 N N . ASP A 1 93 ? -18.834 -7.782 0.173 1.00 84.56 93 ASP A N 1
ATOM 725 C CA . ASP A 1 93 ? -20.022 -8.386 0.772 1.00 84.56 93 ASP A CA 1
ATOM 726 C C . ASP A 1 93 ? -19.674 -9.442 1.823 1.00 84.56 93 ASP A C 1
ATOM 728 O O . ASP A 1 93 ? -20.285 -9.487 2.895 1.00 84.56 93 ASP A O 1
ATOM 732 N N . ALA A 1 94 ? -18.642 -10.254 1.576 1.00 83.62 94 ALA A N 1
ATOM 733 C CA . ALA A 1 94 ? -18.176 -11.246 2.536 1.00 83.62 94 ALA A CA 1
ATOM 734 C C . ALA A 1 94 ? -17.693 -10.590 3.832 1.00 83.62 94 ALA A C 1
ATOM 736 O O . ALA A 1 94 ? -18.176 -10.953 4.906 1.00 83.62 94 ALA A O 1
ATOM 737 N N . VAL A 1 95 ? -16.824 -9.577 3.765 1.00 81.44 95 VAL A N 1
ATOM 738 C CA . VAL A 1 95 ? -16.406 -8.866 4.978 1.00 81.44 95 VAL A CA 1
ATOM 739 C C . VAL A 1 95 ? -17.643 -8.175 5.607 1.00 81.44 95 VAL A C 1
ATOM 741 O O . VAL A 1 95 ? -17.743 -8.112 6.830 1.00 81.44 95 VAL A O 1
ATOM 744 N N . ARG A 1 96 ? -18.661 -7.735 4.832 1.00 80.19 96 ARG A N 1
ATOM 745 C CA . ARG A 1 96 ? -19.853 -7.032 5.373 1.00 80.19 96 ARG A CA 1
ATOM 746 C C . ARG A 1 96 ? -20.719 -7.991 6.167 1.00 80.19 96 ARG A C 1
ATOM 748 O O . ARG A 1 96 ? -21.234 -7.631 7.218 1.00 80.19 96 ARG A O 1
ATOM 755 N N . SER A 1 97 ? -20.811 -9.236 5.719 1.00 80.38 97 SER A N 1
ATOM 756 C CA . SER A 1 97 ? -21.495 -10.292 6.462 1.00 80.38 97 SER A CA 1
ATOM 757 C C . SER A 1 97 ? -20.828 -10.590 7.813 1.00 80.38 97 SER A C 1
ATOM 759 O O . SER A 1 97 ? -21.514 -10.933 8.776 1.00 80.38 97 SER A O 1
ATOM 761 N N . THR A 1 98 ? -19.510 -10.376 7.937 1.00 73.00 98 THR A N 1
ATOM 762 C CA . THR A 1 98 ? -18.796 -10.544 9.216 1.00 73.00 98 THR A CA 1
ATOM 763 C C . THR A 1 98 ? -19.055 -9.403 10.208 1.00 73.00 98 THR A C 1
ATOM 765 O O . THR A 1 98 ? -18.865 -9.582 11.414 1.00 73.00 98 THR A O 1
ATOM 768 N N . HIS A 1 99 ? -19.590 -8.265 9.747 1.00 63.88 99 HIS A N 1
ATOM 769 C CA . HIS A 1 99 ? -19.968 -7.127 10.598 1.00 63.88 99 HIS A CA 1
ATOM 770 C C . HIS A 1 99 ? -21.110 -7.406 11.544 1.00 63.88 99 HIS A C 1
ATOM 772 O O . HIS A 1 99 ? -21.142 -6.834 12.629 1.00 63.88 99 HIS A O 1
ATOM 778 N N . ALA A 1 100 ? -22.010 -8.322 11.180 1.00 52.09 100 ALA A N 1
ATOM 779 C CA . ALA A 1 100 ? -23.046 -8.795 12.091 1.00 52.09 100 ALA A CA 1
ATOM 780 C C . ALA A 1 100 ? -22.444 -9.395 13.381 1.00 52.09 100 ALA A C 1
ATOM 782 O O . ALA A 1 100 ? -23.134 -9.524 14.386 1.00 52.09 100 ALA A O 1
ATOM 783 N N . SER A 1 101 ? -21.144 -9.722 13.366 1.00 48.28 101 SER A N 1
ATOM 784 C CA . SER A 1 101 ? -20.371 -10.209 14.513 1.00 48.28 101 SER A CA 1
ATOM 785 C C . SER A 1 101 ? -19.511 -9.129 15.198 1.00 48.28 101 SER A C 1
ATOM 787 O O . SER A 1 101 ? -18.755 -9.480 16.099 1.00 48.28 101 SER A O 1
ATOM 789 N N . ALA A 1 102 ? -19.585 -7.858 14.770 1.00 51.66 102 ALA A N 1
ATOM 790 C CA . ALA A 1 102 ? -18.794 -6.705 15.237 1.00 51.66 102 ALA A CA 1
ATOM 791 C C . ALA A 1 102 ? -17.257 -6.823 15.086 1.00 51.66 102 ALA A C 1
ATOM 793 O O . ALA A 1 102 ? -16.511 -6.215 15.849 1.00 51.66 102 ALA A O 1
ATOM 794 N N . ARG A 1 103 ? -16.758 -7.619 14.126 1.00 49.84 103 ARG A N 1
ATOM 795 C CA . ARG A 1 103 ? -15.339 -8.041 14.098 1.00 49.84 103 ARG A CA 1
ATOM 796 C C . ARG A 1 103 ? -14.436 -7.384 13.060 1.00 49.84 103 ARG A C 1
ATOM 798 O O . ARG A 1 103 ? -13.240 -7.330 13.301 1.00 49.84 103 ARG A O 1
ATOM 805 N N . ALA A 1 104 ? -14.951 -6.933 11.920 1.00 47.97 104 ALA A N 1
ATOM 806 C CA . ALA A 1 104 ? -14.099 -6.556 10.794 1.00 47.97 104 ALA A CA 1
ATOM 807 C C . ALA A 1 104 ? -14.441 -5.176 10.232 1.00 47.97 104 ALA A C 1
ATOM 809 O O . ALA A 1 104 ? -15.489 -4.617 10.522 1.00 47.97 104 ALA A O 1
ATOM 810 N N . ARG A 1 105 ? -13.546 -4.620 9.419 1.00 55.25 105 ARG A N 1
ATOM 811 C CA . ARG A 1 105 ? -13.704 -3.368 8.674 1.00 55.25 105 ARG A CA 1
ATOM 812 C C . ARG A 1 105 ? -13.321 -3.590 7.230 1.00 55.25 105 ARG A C 1
ATOM 814 O O . ARG A 1 105 ? -12.447 -4.405 6.934 1.00 55.25 105 ARG A O 1
ATOM 821 N N . HIS A 1 106 ? -13.885 -2.763 6.363 1.00 54.84 106 HIS A N 1
ATOM 822 C CA . HIS A 1 106 ? -13.540 -2.747 4.946 1.00 54.84 106 HIS A CA 1
ATOM 823 C C . HIS A 1 106 ? -12.867 -1.458 4.593 1.00 54.84 106 HIS A C 1
ATOM 825 O O . HIS A 1 106 ? -13.451 -0.380 4.720 1.00 54.84 106 HIS A O 1
ATOM 831 N N . LEU A 1 107 ? -11.677 -1.630 4.064 1.00 54.94 107 LEU A N 1
ATOM 832 C CA . LEU A 1 107 ? -10.914 -0.631 3.378 1.00 54.94 107 LEU A CA 1
ATOM 833 C C . LEU A 1 107 ? -10.858 -1.072 1.917 1.00 54.94 107 LEU A C 1
ATOM 835 O O . LEU A 1 107 ? -10.251 -2.093 1.614 1.00 54.94 107 LEU A O 1
ATOM 839 N N . CYS A 1 108 ? -11.493 -0.348 1.005 1.00 56.56 108 CYS A N 1
ATOM 840 C CA . CYS A 1 108 ? -11.281 -0.621 -0.418 1.00 56.56 108 CYS A CA 1
ATOM 841 C C . CYS A 1 108 ? -10.233 0.315 -0.967 1.00 56.56 108 CYS A C 1
ATOM 843 O O . CYS A 1 108 ? -10.214 1.502 -0.629 1.00 56.56 108 CYS A O 1
ATOM 845 N N . THR A 1 109 ? -9.343 -0.240 -1.785 1.00 58.25 109 THR A N 1
ATOM 846 C CA . THR A 1 109 ? -8.245 0.529 -2.347 1.00 58.25 109 THR A CA 1
ATOM 847 C C . THR A 1 109 ? -8.326 0.638 -3.840 1.00 58.25 109 THR A C 1
ATOM 849 O O . THR A 1 109 ? -8.475 -0.374 -4.523 1.00 58.25 109 THR A O 1
ATOM 852 N N . ASN A 1 110 ? -8.099 1.847 -4.336 1.00 57.06 110 ASN A N 1
ATOM 853 C CA . ASN A 1 110 ? -7.705 2.028 -5.718 1.00 57.06 110 ASN A CA 1
ATOM 854 C C . ASN A 1 110 ? -6.181 1.904 -5.833 1.00 57.06 110 ASN A C 1
ATOM 856 O O . ASN A 1 110 ? -5.424 2.409 -5.007 1.00 57.06 110 ASN A O 1
ATOM 860 N N . SER A 1 111 ? -5.721 1.182 -6.845 1.00 63.09 111 SER A N 1
ATOM 861 C CA . SER A 1 111 ? -4.308 1.124 -7.198 1.00 63.09 111 SER A CA 1
ATOM 862 C C . SER A 1 111 ? -3.976 2.346 -8.049 1.00 63.09 111 SER A C 1
ATOM 864 O O . SER A 1 111 ? -4.536 2.504 -9.137 1.00 63.09 111 SER A O 1
ATOM 866 N N . ASN A 1 112 ? -3.096 3.214 -7.549 1.00 72.62 112 ASN A N 1
ATOM 867 C CA . ASN A 1 112 ? -2.692 4.423 -8.263 1.00 72.62 112 ASN A CA 1
ATOM 868 C C . ASN A 1 112 ? -1.685 4.088 -9.373 1.00 72.62 112 ASN A C 1
ATOM 870 O O . ASN A 1 112 ? -0.685 3.410 -9.140 1.00 72.62 112 ASN A O 1
ATOM 874 N N . THR A 1 113 ? -1.934 4.592 -10.576 1.00 78.62 113 THR A N 1
ATOM 875 C CA . THR A 1 113 ? -1.016 4.510 -11.715 1.00 78.62 113 THR A CA 1
ATOM 876 C C . THR A 1 113 ? -1.101 5.788 -12.546 1.00 78.62 113 THR A C 1
ATOM 878 O O . THR A 1 113 ? -2.122 6.481 -12.531 1.00 78.62 113 THR A O 1
ATOM 881 N N . GLY A 1 114 ? -0.040 6.077 -13.298 1.00 81.69 114 GLY A N 1
ATOM 882 C CA . GLY A 1 114 ? 0.051 7.288 -14.101 1.00 81.69 114 GLY A CA 1
ATOM 883 C C . GLY A 1 114 ? 0.368 8.538 -13.284 1.00 81.69 114 GLY A C 1
ATOM 884 O O . GLY A 1 114 ? 0.873 8.468 -12.162 1.00 81.69 114 GLY A O 1
ATOM 885 N N . ASP A 1 115 ? 0.070 9.695 -13.874 1.00 82.50 115 ASP A N 1
ATOM 886 C CA . ASP A 1 115 ? 0.218 11.001 -13.238 1.00 82.50 115 ASP A CA 1
ATOM 887 C C . ASP A 1 115 ? -1.023 11.851 -13.523 1.00 82.50 115 ASP A C 1
ATOM 889 O O . ASP A 1 115 ? -1.272 12.270 -14.649 1.00 82.50 115 ASP A O 1
ATOM 893 N N . ILE A 1 116 ? -1.802 12.130 -12.481 1.00 81.69 116 ILE A N 1
ATOM 894 C CA . ILE A 1 116 ? -3.031 12.931 -12.575 1.00 81.69 116 ILE A CA 1
ATOM 895 C C . ILE A 1 116 ? -2.784 14.406 -12.903 1.00 81.69 116 ILE A C 1
ATOM 897 O O . ILE A 1 116 ? -3.723 15.153 -13.184 1.00 81.69 116 ILE A O 1
ATOM 901 N N . LEU A 1 117 ? -1.535 14.857 -12.787 1.00 83.00 117 LEU A N 1
ATOM 902 C CA . LEU A 1 117 ? -1.120 16.200 -13.160 1.00 83.00 117 LEU A CA 1
ATOM 903 C C . LEU A 1 117 ? -0.675 16.270 -14.623 1.00 83.00 117 LEU A C 1
ATOM 905 O O . LEU A 1 117 ? -0.503 17.379 -15.126 1.00 83.00 117 LEU A O 1
ATOM 909 N N . ASP A 1 118 ? -0.508 15.130 -15.296 1.00 83.94 118 ASP A N 1
ATOM 910 C CA . ASP A 1 118 ? -0.084 15.058 -16.688 1.00 83.94 118 ASP A CA 1
ATOM 911 C C . ASP A 1 118 ? -1.301 15.059 -17.636 1.00 83.94 118 ASP A C 1
ATOM 913 O O . ASP A 1 118 ? -1.996 14.047 -17.768 1.00 83.94 118 ASP A O 1
ATOM 917 N N . PRO A 1 119 ? -1.568 16.169 -18.350 1.00 83.62 119 PRO A N 1
ATOM 918 C CA . PRO A 1 119 ? -2.690 16.243 -19.281 1.00 83.62 119 PRO A CA 1
ATOM 919 C C . PRO A 1 119 ? -2.514 15.335 -20.509 1.00 83.62 119 PRO A C 1
ATOM 921 O O . PRO A 1 119 ? -3.491 15.079 -21.211 1.00 83.62 119 PRO A O 1
ATOM 924 N N . SER A 1 120 ? -1.300 14.844 -20.790 1.00 86.06 120 SER A N 1
ATOM 925 C CA . SER A 1 120 ? -1.030 13.954 -21.925 1.00 86.06 120 SER A CA 1
ATOM 926 C C . SER A 1 120 ? -1.435 12.496 -21.668 1.00 86.06 120 SER A C 1
ATOM 928 O O . SER A 1 120 ? -1.568 11.722 -22.618 1.00 86.06 120 SER A O 1
ATOM 930 N N . ARG A 1 121 ? -1.706 12.126 -20.406 1.00 83.50 121 ARG A N 1
ATOM 931 C CA . ARG A 1 121 ? -2.161 10.787 -19.991 1.00 83.50 121 ARG A CA 1
ATOM 932 C C . ARG A 1 121 ? -3.556 10.845 -19.347 1.00 83.50 121 ARG A C 1
ATOM 934 O O . ARG A 1 121 ? -3.707 10.537 -18.167 1.00 83.50 121 ARG A O 1
ATOM 941 N N . PRO A 1 122 ? -4.620 11.169 -20.107 1.00 85.38 122 PRO A N 1
ATOM 942 C CA . PRO A 1 122 ? -5.947 11.432 -19.542 1.00 85.38 122 PRO A CA 1
ATOM 943 C C . PRO A 1 122 ? -6.666 10.189 -18.996 1.00 85.38 122 PRO A C 1
ATOM 945 O O . PRO A 1 122 ? -7.695 10.326 -18.343 1.00 85.38 122 PRO A O 1
ATOM 948 N N . LYS A 1 123 ? -6.160 8.975 -19.264 1.00 86.12 123 LYS A N 1
ATOM 949 C CA . LYS A 1 123 ? -6.822 7.716 -18.889 1.00 86.12 123 LYS A CA 1
ATOM 950 C C . LYS A 1 123 ? -7.030 7.584 -17.376 1.00 86.12 123 LYS A C 1
ATOM 952 O O . LYS A 1 123 ? -8.105 7.182 -16.948 1.00 86.12 123 LYS A O 1
ATOM 957 N N . TYR A 1 124 ? -6.014 7.927 -16.588 1.00 86.62 124 TYR A N 1
ATOM 958 C CA . TYR A 1 124 ? -6.064 7.905 -15.124 1.00 86.62 124 TYR A CA 1
ATOM 959 C C . TYR A 1 124 ? -6.140 9.334 -14.594 1.00 86.62 124 TYR A C 1
ATOM 961 O O . TYR A 1 124 ? -5.250 9.799 -13.888 1.00 86.62 124 TYR A O 1
ATOM 969 N N . SER A 1 125 ? -7.178 10.058 -15.010 1.00 87.06 125 SER A N 1
ATOM 970 C CA . SER A 1 125 ? -7.423 11.431 -14.576 1.00 87.06 125 SER A CA 1
ATOM 971 C C . SER A 1 125 ? -7.914 11.492 -13.128 1.00 87.06 125 SER A C 1
ATOM 973 O O . SER A 1 125 ? -8.264 10.489 -12.509 1.00 87.06 125 SER A O 1
ATOM 975 N N . LEU A 1 126 ? -7.985 12.703 -12.584 1.00 83.81 126 LEU A N 1
ATOM 976 C CA . LEU A 1 126 ? -8.604 12.928 -11.282 1.00 83.81 126 LEU A CA 1
ATOM 977 C C . LEU A 1 126 ? -10.075 12.480 -11.253 1.00 83.81 126 LEU A C 1
ATOM 979 O O . LEU A 1 126 ? -10.491 11.846 -10.287 1.00 83.81 126 LEU A O 1
ATOM 983 N N . ASP A 1 127 ? -10.822 12.746 -12.326 1.00 85.88 127 ASP A N 1
ATOM 984 C CA . ASP A 1 127 ? -12.233 12.362 -12.446 1.00 85.88 127 ASP A CA 1
ATOM 985 C C . ASP A 1 127 ? -12.402 10.837 -12.403 1.00 85.88 127 ASP A C 1
ATOM 987 O O . ASP A 1 127 ? -13.263 10.341 -11.683 1.00 85.88 127 ASP A O 1
ATOM 991 N N . TYR A 1 128 ? -11.502 10.084 -13.052 1.00 87.81 128 TYR A N 1
ATOM 992 C CA . TYR A 1 128 ? -11.484 8.618 -12.978 1.00 87.81 128 TYR A CA 1
ATOM 993 C C . TYR A 1 128 ? -11.427 8.114 -11.527 1.00 87.81 128 TYR A C 1
ATOM 995 O O . TYR A 1 128 ? -12.174 7.213 -11.139 1.00 87.81 128 TYR A O 1
ATOM 1003 N N . TYR A 1 129 ? -10.555 8.698 -10.699 1.00 84.88 129 TYR A N 1
ATOM 1004 C CA . TYR A 1 129 ? -10.413 8.278 -9.304 1.00 84.88 129 TYR A CA 1
ATOM 1005 C C . TYR A 1 129 ? -11.571 8.747 -8.416 1.00 84.88 129 TYR A C 1
ATOM 1007 O O . TYR A 1 129 ? -11.905 8.048 -7.458 1.00 84.88 129 TYR A O 1
ATOM 1015 N N . VAL A 1 130 ? -12.203 9.882 -8.734 1.00 85.25 130 VAL A N 1
ATOM 1016 C CA . VAL A 1 130 ? -13.426 10.354 -8.061 1.00 85.25 130 VAL A CA 1
ATOM 1017 C C . VAL A 1 130 ? -14.605 9.430 -8.367 1.00 85.25 130 VAL A C 1
ATOM 1019 O O . VAL A 1 130 ? -15.308 9.023 -7.442 1.00 85.25 130 VAL A O 1
ATOM 1022 N N . ASP A 1 131 ? -14.784 9.031 -9.625 1.00 88.38 131 ASP A N 1
ATOM 1023 C CA . ASP A 1 131 ? -15.841 8.101 -10.034 1.00 88.38 131 ASP A CA 1
ATOM 1024 C C . ASP A 1 131 ? -15.642 6.717 -9.408 1.00 88.38 131 ASP A C 1
ATOM 1026 O O . ASP A 1 131 ? -16.589 6.101 -8.914 1.00 88.38 131 ASP A O 1
ATOM 1030 N N . LEU A 1 132 ? -14.395 6.238 -9.372 1.00 85.62 132 LEU A N 1
ATOM 1031 C CA . LEU A 1 132 ? -14.041 4.987 -8.706 1.00 85.62 132 LEU A CA 1
ATOM 1032 C C . LEU A 1 132 ? -14.308 5.054 -7.195 1.00 85.62 132 LEU A C 1
ATOM 1034 O O . LEU A 1 132 ? -14.837 4.107 -6.617 1.00 85.62 132 LEU A O 1
ATOM 1038 N N . ALA A 1 133 ? -13.983 6.177 -6.549 1.00 83.94 133 ALA A N 1
ATOM 1039 C CA . ALA A 1 133 ? -14.299 6.401 -5.142 1.00 83.94 133 ALA A CA 1
ATOM 1040 C C . ALA A 1 133 ? -15.816 6.412 -4.886 1.00 83.94 133 ALA A C 1
ATOM 1042 O O . ALA A 1 133 ? -16.263 5.858 -3.882 1.00 83.94 133 ALA A O 1
ATOM 1043 N N . GLY A 1 134 ? -16.603 6.995 -5.797 1.00 85.75 134 GLY A N 1
ATOM 1044 C CA . GLY A 1 134 ? -18.066 6.963 -5.755 1.00 85.75 134 GLY A CA 1
ATOM 1045 C C . GLY A 1 134 ? -18.614 5.537 -5.803 1.00 85.75 134 GLY A C 1
ATOM 1046 O O . GLY A 1 134 ? -19.371 5.145 -4.921 1.00 85.75 134 GLY A O 1
ATOM 1047 N N . GLN A 1 135 ? -18.145 4.728 -6.756 1.00 86.88 135 GLN A N 1
ATOM 1048 C CA . GLN A 1 135 ? -18.543 3.320 -6.875 1.00 86.88 135 GLN A CA 1
ATOM 1049 C C . GLN A 1 135 ? -18.203 2.518 -5.613 1.00 86.88 135 GLN A C 1
ATOM 1051 O O . GLN A 1 135 ? -19.046 1.796 -5.090 1.00 86.88 135 GLN A O 1
ATOM 1056 N N . LEU A 1 136 ? -16.989 2.681 -5.076 1.00 83.19 136 LEU A N 1
ATOM 1057 C CA . LEU A 1 136 ? -16.576 2.010 -3.840 1.00 83.19 136 LEU A CA 1
ATOM 1058 C C . LEU A 1 136 ? -17.435 2.434 -2.641 1.00 83.19 136 LEU A C 1
ATOM 1060 O O . LEU A 1 136 ? -17.849 1.592 -1.844 1.00 83.19 136 LEU A O 1
ATOM 1064 N N . LYS A 1 137 ? -17.761 3.725 -2.536 1.00 83.81 137 LYS A N 1
ATOM 1065 C CA . LYS A 1 137 ? -18.669 4.230 -1.504 1.00 83.81 137 LYS A CA 1
ATOM 1066 C C . LYS A 1 137 ? -20.048 3.574 -1.605 1.00 83.81 137 LYS A C 1
ATOM 1068 O O . LYS A 1 137 ? -20.574 3.139 -0.581 1.00 83.81 137 LYS A O 1
ATOM 1073 N N . ASP A 1 138 ? -20.606 3.469 -2.809 1.00 85.69 138 ASP A N 1
ATOM 1074 C CA . ASP A 1 138 ? -21.929 2.878 -3.041 1.00 85.69 138 ASP A CA 1
ATOM 1075 C C . ASP A 1 138 ? -21.967 1.377 -2.698 1.00 85.69 138 ASP A C 1
ATOM 1077 O O . ASP A 1 138 ? -22.981 0.874 -2.213 1.00 85.69 138 ASP A O 1
ATOM 1081 N N . MET A 1 139 ? -20.836 0.673 -2.819 1.00 82.19 139 MET A N 1
ATOM 1082 C CA . MET A 1 139 ? -20.674 -0.715 -2.353 1.00 82.19 139 MET A CA 1
ATOM 1083 C C . MET A 1 139 ? -20.640 -0.852 -0.816 1.00 82.19 139 MET A C 1
ATOM 1085 O O . MET A 1 139 ? -20.660 -1.963 -0.278 1.00 82.19 139 MET A O 1
ATOM 1089 N N . GLY A 1 140 ? -20.627 0.262 -0.076 1.00 79.38 140 GLY A N 1
ATOM 1090 C CA . GLY A 1 140 ? -20.687 0.298 1.387 1.00 79.38 140 GLY A CA 1
ATOM 1091 C C . GLY A 1 140 ? -19.336 0.115 2.072 1.00 79.38 140 GLY A C 1
ATOM 1092 O O . GLY A 1 140 ? -19.234 -0.565 3.094 1.00 79.38 140 GLY A O 1
ATOM 1093 N N . THR A 1 141 ? -18.281 0.700 1.509 1.00 77.69 141 THR A N 1
ATOM 1094 C CA . THR A 1 141 ? -16.954 0.720 2.134 1.00 77.69 141 THR A CA 1
ATOM 1095 C C . THR A 1 141 ? -16.895 1.740 3.269 1.00 77.69 141 THR A C 1
ATOM 1097 O O . THR A 1 141 ? -17.328 2.876 3.097 1.00 77.69 141 THR A O 1
ATOM 1100 N N . HIS A 1 142 ? -16.299 1.367 4.403 1.00 79.31 142 HIS A N 1
ATOM 1101 C CA . HIS A 1 142 ? -16.191 2.226 5.595 1.00 79.31 142 HIS A CA 1
ATOM 1102 C C . HIS A 1 142 ? -15.106 3.282 5.431 1.00 79.31 142 HIS A C 1
ATOM 1104 O O . HIS A 1 142 ? -15.195 4.375 5.977 1.00 79.31 142 HIS A O 1
ATOM 1110 N N . MET A 1 143 ? -14.043 2.915 4.722 1.00 79.56 143 MET A N 1
ATOM 1111 C CA . MET A 1 143 ? -12.883 3.750 4.478 1.00 79.56 143 MET A CA 1
ATOM 1112 C C . MET A 1 143 ? -12.411 3.545 3.046 1.00 79.56 143 MET A C 1
ATOM 1114 O O . MET A 1 143 ? -12.407 2.421 2.530 1.00 79.56 143 MET A O 1
ATOM 1118 N N . LEU A 1 144 ? -11.960 4.635 2.436 1.00 80.00 144 LEU A N 1
ATOM 1119 C CA . LEU A 1 144 ? -11.288 4.622 1.148 1.00 80.00 144 LEU A CA 1
ATOM 1120 C C . LEU A 1 144 ? -9.778 4.678 1.378 1.00 80.00 144 LEU A C 1
ATOM 1122 O O . LEU A 1 144 ? -9.298 5.456 2.198 1.00 80.00 144 LEU A O 1
ATOM 1126 N N . CYS A 1 145 ? -9.016 3.877 0.644 1.00 78.94 145 CYS A N 1
ATOM 1127 C CA . CYS A 1 145 ? -7.560 3.968 0.647 1.00 78.94 145 CYS A CA 1
ATOM 1128 C C . CYS A 1 145 ? -7.028 4.149 -0.767 1.00 78.94 145 CYS A C 1
ATOM 1130 O O . CYS A 1 145 ? -7.509 3.545 -1.722 1.00 78.94 145 CYS A O 1
ATOM 1132 N N . ILE A 1 146 ? -5.991 4.970 -0.884 1.00 80.62 146 ILE A N 1
ATOM 1133 C CA . ILE A 1 146 ? -5.182 5.019 -2.093 1.00 80.62 146 ILE A CA 1
ATOM 1134 C C . ILE A 1 146 ? -4.004 4.086 -1.903 1.00 80.62 146 ILE A C 1
ATOM 1136 O O . ILE A 1 146 ? -3.169 4.282 -1.018 1.00 80.62 146 ILE A O 1
ATOM 1140 N N . LYS A 1 147 ? -3.929 3.072 -2.754 1.00 83.50 147 LYS A N 1
ATOM 1141 C CA . LYS A 1 147 ? -2.818 2.137 -2.804 1.00 83.50 147 LYS A CA 1
ATOM 1142 C C . LYS A 1 147 ? -1.855 2.563 -3.902 1.00 83.50 147 LYS A C 1
ATOM 1144 O O . LYS A 1 147 ? -1.942 2.127 -5.045 1.00 83.50 147 LYS A O 1
ATOM 1149 N N . ASP A 1 148 ? -0.882 3.379 -3.530 1.00 84.12 148 ASP A N 1
ATOM 1150 C CA . ASP A 1 148 ? 0.263 3.665 -4.389 1.00 84.12 148 ASP A CA 1
ATOM 1151 C C . ASP A 1 148 ? 1.314 2.551 -4.264 1.00 84.12 148 ASP A C 1
ATOM 1153 O O . ASP A 1 148 ? 2.204 2.578 -3.416 1.00 84.12 148 ASP A O 1
ATOM 1157 N N . MET A 1 149 ? 1.160 1.503 -5.073 1.00 83.56 149 MET A N 1
ATOM 1158 C CA . MET A 1 149 ? 2.007 0.304 -5.026 1.00 83.56 149 MET A CA 1
ATOM 1159 C C . MET A 1 149 ? 3.422 0.518 -5.570 1.00 83.56 149 MET A C 1
ATOM 1161 O O . MET A 1 149 ? 4.323 -0.264 -5.254 1.00 83.56 149 MET A O 1
ATOM 1165 N N . ALA A 1 150 ? 3.594 1.522 -6.426 1.00 83.00 150 ALA A N 1
ATOM 1166 C CA . ALA A 1 150 ? 4.861 1.831 -7.067 1.00 83.00 150 ALA A CA 1
ATOM 1167 C C . ALA A 1 150 ? 5.568 3.008 -6.382 1.00 83.00 150 ALA A C 1
ATOM 1169 O O . ALA A 1 150 ? 6.790 2.993 -6.329 1.00 83.00 150 ALA A O 1
ATOM 1170 N N . GLY A 1 151 ? 4.840 3.954 -5.782 1.00 82.44 151 GLY A N 1
ATOM 1171 C CA . GLY A 1 151 ? 5.406 5.188 -5.226 1.00 82.44 151 GLY A CA 1
ATOM 1172 C C . GLY A 1 151 ? 5.365 6.346 -6.229 1.00 82.44 151 GLY A C 1
ATOM 1173 O O . GLY A 1 151 ? 6.292 7.151 -6.281 1.00 82.44 151 GLY A O 1
ATOM 1174 N N . LEU A 1 152 ? 4.335 6.384 -7.079 1.00 83.44 152 LEU A N 1
ATOM 1175 C CA . LEU A 1 152 ? 4.164 7.362 -8.159 1.00 83.44 152 LEU A CA 1
ATOM 1176 C C . LEU A 1 152 ? 3.499 8.658 -7.694 1.00 83.44 152 LEU A C 1
ATOM 1178 O O . LEU A 1 152 ? 3.572 9.679 -8.378 1.00 83.44 152 LEU A O 1
ATOM 1182 N N . CYS A 1 153 ? 2.824 8.633 -6.548 1.00 82.31 153 CYS A N 1
ATOM 1183 C CA . CYS A 1 153 ? 2.041 9.753 -6.071 1.00 82.31 153 CYS A CA 1
ATOM 1184 C C . CYS A 1 153 ? 2.955 10.890 -5.600 1.00 82.31 153 CYS A C 1
ATOM 1186 O O . CYS A 1 153 ? 3.467 10.904 -4.479 1.00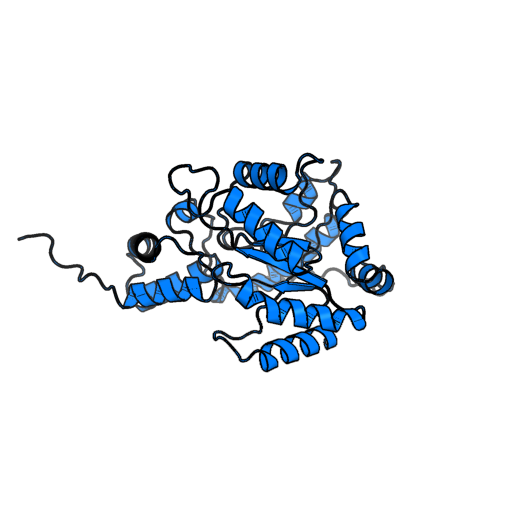 82.31 153 CYS A O 1
ATOM 1188 N N . ARG A 1 154 ? 3.134 11.891 -6.465 1.00 82.81 154 ARG A N 1
ATOM 1189 C CA . ARG A 1 154 ? 3.888 13.107 -6.143 1.00 82.81 154 ARG A CA 1
ATOM 1190 C C . ARG A 1 154 ? 3.164 13.914 -5.055 1.00 82.81 154 ARG A C 1
ATOM 1192 O O . ARG A 1 154 ? 1.932 13.930 -5.044 1.00 82.81 154 ARG A O 1
ATOM 1199 N N . PRO A 1 155 ? 3.877 14.675 -4.202 1.00 77.25 155 PRO A N 1
ATOM 1200 C CA . PRO A 1 155 ? 3.249 15.447 -3.122 1.00 77.25 155 PRO A CA 1
ATOM 1201 C C . PRO A 1 155 ? 2.125 16.386 -3.589 1.00 77.25 155 PRO A C 1
ATOM 1203 O O . PRO A 1 155 ? 1.061 16.438 -2.977 1.00 77.25 155 PRO A O 1
ATOM 1206 N N . TYR A 1 156 ? 2.319 17.083 -4.714 1.00 75.88 156 TYR A N 1
ATOM 1207 C CA . TYR A 1 156 ? 1.294 17.961 -5.293 1.00 75.88 156 TYR A CA 1
ATOM 1208 C C . TYR A 1 156 ? 0.098 17.192 -5.867 1.00 75.88 156 TYR A C 1
ATOM 1210 O O . TYR A 1 156 ? -1.034 17.664 -5.779 1.00 75.88 156 TYR A O 1
ATOM 1218 N N . ALA A 1 157 ? 0.336 16.005 -6.432 1.00 74.38 157 ALA A N 1
ATOM 1219 C CA . ALA A 1 157 ? -0.727 15.143 -6.934 1.00 74.38 157 ALA A CA 1
ATOM 1220 C C . ALA A 1 157 ? -1.588 14.626 -5.771 1.00 74.38 157 ALA A C 1
ATOM 1222 O O . ALA A 1 157 ? -2.810 14.732 -5.833 1.00 74.38 157 ALA A O 1
ATOM 1223 N N . ALA A 1 158 ? -0.954 14.188 -4.677 1.00 71.75 158 ALA A N 1
ATOM 1224 C CA . ALA A 1 158 ? -1.639 13.787 -3.448 1.00 71.75 158 ALA A CA 1
ATOM 1225 C C . ALA A 1 158 ? -2.519 14.920 -2.901 1.00 71.75 158 ALA A C 1
ATOM 1227 O O . ALA A 1 158 ? -3.704 14.724 -2.652 1.00 71.75 158 ALA A O 1
ATOM 1228 N N . ALA A 1 159 ? -1.962 16.129 -2.775 1.00 70.25 159 ALA A N 1
ATOM 1229 C CA . ALA A 1 159 ? -2.712 17.290 -2.299 1.00 70.25 159 ALA A CA 1
ATOM 1230 C C . ALA A 1 159 ? -3.944 17.585 -3.172 1.00 70.25 159 ALA A C 1
ATOM 1232 O O . ALA A 1 159 ? -5.020 17.876 -2.648 1.00 70.25 159 ALA A O 1
ATOM 1233 N N . ARG A 1 160 ? -3.807 17.468 -4.500 1.00 72.19 160 ARG A N 1
ATOM 1234 C CA . ARG A 1 160 ? -4.907 17.684 -5.447 1.00 72.19 160 ARG A CA 1
ATOM 1235 C C . ARG A 1 160 ? -5.980 16.595 -5.366 1.00 72.19 160 ARG A C 1
ATOM 1237 O O . ARG A 1 160 ? -7.158 16.938 -5.383 1.00 72.19 160 ARG A O 1
ATOM 1244 N N . TRP A 1 161 ? -5.602 15.320 -5.233 1.00 69.00 161 TRP A N 1
ATOM 1245 C CA . TRP A 1 161 ? -6.565 14.228 -5.009 1.00 69.00 161 TRP A CA 1
ATOM 1246 C C . TRP A 1 161 ? -7.434 14.497 -3.794 1.00 69.00 161 TRP A C 1
ATOM 1248 O O . TRP A 1 161 ? -8.656 14.404 -3.872 1.00 69.00 161 TRP A O 1
ATOM 1258 N N . TRP A 1 162 ? -6.807 14.881 -2.686 1.00 64.62 162 TRP A N 1
ATOM 1259 C CA . TRP A 1 162 ? -7.520 15.099 -1.435 1.00 64.62 162 TRP A CA 1
ATOM 1260 C C . TRP A 1 162 ? -8.410 16.325 -1.459 1.00 64.62 162 TRP A C 1
ATOM 1262 O O . TRP A 1 162 ? -9.554 16.248 -1.018 1.00 64.62 162 TRP A O 1
ATOM 1272 N N . ALA A 1 163 ? -7.945 17.421 -2.055 1.00 59.56 163 ALA A N 1
ATOM 1273 C CA . ALA A 1 163 ? -8.778 18.602 -2.238 1.00 59.56 163 ALA A CA 1
ATOM 1274 C C . ALA A 1 163 ? -10.064 18.288 -3.028 1.00 59.56 163 ALA A C 1
ATOM 1276 O O . ALA A 1 163 ? -11.132 18.809 -2.706 1.00 59.56 163 ALA A O 1
ATOM 1277 N N . THR A 1 164 ? -9.979 17.420 -4.039 1.00 63.62 164 THR A N 1
ATOM 1278 C CA . THR A 1 164 ? -11.116 17.096 -4.908 1.00 63.62 164 THR A CA 1
ATOM 1279 C C . THR A 1 164 ? -12.024 16.008 -4.336 1.00 63.62 164 THR A C 1
ATOM 1281 O O . THR A 1 164 ? -13.243 16.168 -4.387 1.00 63.62 164 THR A O 1
ATOM 1284 N N . LEU A 1 165 ? -11.473 14.951 -3.729 1.00 59.22 165 LEU A N 1
ATOM 1285 C CA . LEU A 1 165 ? -12.269 13.890 -3.097 1.00 59.22 165 LEU A CA 1
ATOM 1286 C C . LEU A 1 165 ? -13.092 14.403 -1.902 1.00 59.22 165 LEU A C 1
ATOM 1288 O O . LEU A 1 165 ? -14.186 13.901 -1.658 1.00 59.22 165 LEU A O 1
ATOM 1292 N N . ILE A 1 166 ? -12.610 15.429 -1.191 1.00 53.81 166 ILE A N 1
ATOM 1293 C CA . ILE A 1 166 ? -13.242 15.934 0.042 1.00 53.81 166 ILE A CA 1
ATOM 1294 C C . ILE A 1 166 ? -14.268 17.064 -0.225 1.00 53.81 166 ILE A C 1
ATOM 1296 O O . ILE A 1 166 ? -14.903 17.555 0.702 1.00 53.81 166 ILE A O 1
ATOM 1300 N N . LYS A 1 167 ? -14.519 17.476 -1.481 1.00 44.19 167 LYS A N 1
ATOM 1301 C CA . LYS A 1 167 ? -15.533 18.509 -1.827 1.00 44.19 167 LYS A CA 1
ATOM 1302 C C . LYS A 1 167 ? -15.498 19.776 -0.927 1.00 44.19 167 LYS A C 1
ATOM 1304 O O . LYS A 1 167 ? -16.535 20.366 -0.640 1.00 44.19 167 LYS A O 1
ATOM 1309 N N . GLY A 1 168 ? -14.308 20.242 -0.532 1.00 38.38 168 GLY A N 1
ATOM 1310 C CA . GLY A 1 168 ? -14.136 21.560 0.106 1.00 38.38 168 GLY A CA 1
ATOM 1311 C C . GLY A 1 168 ? -14.158 21.625 1.643 1.00 38.38 168 GLY A C 1
ATOM 1312 O O . GLY A 1 168 ? -14.458 22.687 2.180 1.00 38.38 168 GLY A O 1
ATOM 1313 N N . GLY A 1 169 ? -13.811 20.551 2.357 1.00 35.19 169 GLY A N 1
ATOM 1314 C CA . GLY A 1 169 ? -13.488 20.580 3.797 1.00 35.19 169 GLY A CA 1
ATOM 1315 C C . GLY A 1 169 ? -12.010 20.261 4.048 1.00 35.19 169 GLY A C 1
ATOM 1316 O O . GLY A 1 169 ? -11.411 19.568 3.236 1.00 35.19 169 GLY A O 1
ATOM 1317 N N . GLU A 1 170 ? -11.419 20.809 5.118 1.00 43.84 170 GLU A N 1
ATOM 1318 C CA . GLU A 1 170 ? -9.994 20.729 5.512 1.00 43.84 170 GLU A CA 1
ATOM 1319 C C . GLU A 1 170 ? -9.232 19.510 4.942 1.00 43.84 170 GLU A C 1
ATOM 1321 O O . GLU A 1 170 ? -9.443 18.372 5.349 1.00 43.84 170 GLU A O 1
ATOM 1326 N N . ALA A 1 171 ? -8.327 19.750 3.985 1.00 50.47 171 ALA A N 1
ATOM 1327 C CA . ALA A 1 171 ? -7.596 18.701 3.277 1.00 50.47 171 ALA A CA 1
ATOM 1328 C C . ALA A 1 171 ? -6.750 17.854 4.244 1.00 50.47 171 ALA A C 1
ATOM 1330 O O . ALA A 1 171 ? -5.725 18.319 4.752 1.00 50.47 171 ALA A O 1
ATOM 1331 N N . GLY A 1 172 ? -7.142 16.603 4.493 1.00 60.91 172 GLY A N 1
ATOM 1332 C CA . GLY A 1 172 ? -6.438 15.706 5.403 1.00 60.91 172 GLY A CA 1
ATOM 1333 C C . GLY A 1 172 ? -6.409 14.261 4.948 1.00 60.91 172 GLY A C 1
ATOM 1334 O O . GLY A 1 172 ? -7.360 13.769 4.364 1.00 60.91 172 GLY A O 1
ATOM 1335 N N . ILE A 1 173 ? -5.274 13.608 5.194 1.00 70.19 173 ILE A N 1
ATOM 1336 C CA . ILE A 1 173 ? -5.164 12.154 5.140 1.00 70.19 173 ILE A CA 1
ATOM 1337 C C . ILE A 1 173 ? -5.359 11.676 6.572 1.00 70.19 173 ILE A C 1
ATOM 1339 O O . ILE A 1 173 ? -4.585 12.084 7.442 1.00 70.19 173 ILE A O 1
ATOM 1343 N N . ASP A 1 174 ? -6.354 10.824 6.805 1.00 75.56 174 ASP A N 1
ATOM 1344 C CA . ASP A 1 174 ? -6.667 10.335 8.152 1.00 75.56 174 ASP A CA 1
ATOM 1345 C C . ASP A 1 174 ? -5.636 9.309 8.636 1.00 75.56 174 ASP A C 1
ATOM 1347 O O . ASP A 1 174 ? -5.241 9.313 9.805 1.00 75.56 174 ASP A O 1
ATOM 1351 N N . VAL A 1 175 ? -5.187 8.441 7.716 1.00 78.31 175 VAL A N 1
ATOM 1352 C CA . VAL A 1 175 ? -4.282 7.316 7.982 1.00 78.31 175 VAL A CA 1
ATOM 1353 C C . VAL A 1 175 ? -3.226 7.172 6.890 1.00 78.31 175 VAL A C 1
ATOM 1355 O O . VAL A 1 175 ? -3.531 7.209 5.698 1.00 78.31 175 VAL A O 1
ATOM 1358 N N . ILE A 1 176 ? -1.976 6.953 7.303 1.00 77.62 176 ILE A N 1
ATOM 1359 C CA . ILE A 1 176 ? -0.840 6.684 6.415 1.00 77.62 176 ILE A CA 1
ATOM 1360 C C . ILE A 1 176 ? -0.137 5.382 6.795 1.00 77.62 176 ILE A C 1
ATOM 1362 O O . ILE A 1 176 ? 0.063 5.083 7.972 1.00 77.62 176 ILE A O 1
ATOM 1366 N N . ASP A 1 177 ? 0.311 4.643 5.783 1.00 82.50 177 ASP A N 1
ATOM 1367 C CA . ASP A 1 177 ? 1.181 3.487 5.977 1.00 82.50 177 ASP A CA 1
ATOM 1368 C C . ASP A 1 177 ? 2.647 3.941 6.033 1.00 82.50 177 ASP A C 1
ATOM 1370 O O . ASP A 1 177 ? 3.157 4.583 5.111 1.00 82.50 177 ASP A O 1
ATOM 1374 N N . ALA A 1 178 ? 3.352 3.554 7.092 1.00 82.62 178 ALA A N 1
ATOM 1375 C CA . ALA A 1 178 ? 4.779 3.807 7.264 1.00 82.62 178 ALA A CA 1
ATOM 1376 C C . ALA A 1 178 ? 5.479 2.582 7.871 1.00 82.62 178 ALA A C 1
ATOM 1378 O O . ALA A 1 178 ? 4.845 1.728 8.493 1.00 82.62 178 ALA A O 1
ATOM 1379 N N . ALA A 1 179 ? 6.797 2.491 7.694 1.00 86.12 179 ALA A N 1
ATOM 1380 C CA . ALA A 1 179 ? 7.618 1.421 8.255 1.00 86.12 179 ALA A CA 1
ATOM 1381 C C . ALA A 1 179 ? 8.572 1.967 9.323 1.00 86.12 179 ALA A C 1
ATOM 1383 O O . ALA A 1 179 ? 9.091 3.077 9.196 1.00 86.12 179 ALA A O 1
ATOM 1384 N N . VAL A 1 180 ? 8.844 1.169 10.361 1.00 88.50 180 VAL A N 1
ATOM 1385 C CA . VAL A 1 180 ? 9.900 1.463 11.346 1.00 88.50 180 VAL A CA 1
ATOM 1386 C C . VAL A 1 180 ? 11.229 1.709 10.630 1.00 88.50 180 VAL A C 1
ATOM 1388 O O . VAL A 1 180 ? 11.555 1.007 9.670 1.00 88.50 180 VAL A O 1
ATOM 1391 N N . ALA A 1 181 ? 12.002 2.684 11.118 1.00 87.25 181 ALA A N 1
ATOM 1392 C CA . ALA A 1 181 ? 13.187 3.208 10.443 1.00 87.25 181 ALA A CA 1
ATOM 1393 C C . ALA A 1 181 ? 14.124 2.127 9.865 1.00 87.25 181 ALA A C 1
ATOM 1395 O O . ALA A 1 181 ? 14.443 2.188 8.676 1.00 87.25 181 ALA A O 1
ATOM 1396 N N . ALA A 1 182 ? 14.486 1.103 10.647 1.00 86.94 182 ALA A N 1
ATOM 1397 C CA . ALA A 1 182 ? 15.394 0.024 10.232 1.00 86.94 182 ALA A CA 1
ATOM 1398 C C . ALA A 1 182 ? 14.957 -0.787 8.990 1.00 86.94 182 ALA A C 1
ATOM 1400 O O . ALA A 1 182 ? 15.797 -1.398 8.323 1.00 86.94 182 ALA A O 1
ATOM 1401 N N . VAL A 1 183 ? 13.660 -0.802 8.667 1.00 89.50 183 VAL A N 1
ATOM 1402 C CA . VAL A 1 183 ? 13.068 -1.542 7.534 1.00 89.50 183 VAL A CA 1
ATOM 1403 C C . VAL A 1 183 ? 12.286 -0.625 6.580 1.00 89.50 183 VAL A C 1
ATOM 1405 O O . VAL A 1 183 ? 11.456 -1.089 5.798 1.00 89.50 183 VAL A O 1
ATOM 1408 N N . SER A 1 184 ? 12.550 0.683 6.637 1.00 86.69 184 SER A N 1
ATOM 1409 C CA . SER A 1 184 ? 11.905 1.713 5.812 1.00 86.69 184 SER A CA 1
ATOM 1410 C C . SER A 1 184 ? 12.770 2.170 4.629 1.00 86.69 184 SER A C 1
ATOM 1412 O O . SER A 1 184 ? 13.976 1.915 4.586 1.00 86.69 184 SER A O 1
ATOM 1414 N N . GLY A 1 185 ? 12.151 2.884 3.684 1.00 83.94 185 GLY A N 1
ATOM 1415 C CA . GLY A 1 185 ? 12.822 3.521 2.549 1.00 83.94 185 GLY A CA 1
ATOM 1416 C C . GLY A 1 185 ? 13.128 2.590 1.371 1.00 83.94 185 GLY A C 1
ATOM 1417 O O . GLY A 1 185 ? 12.820 1.398 1.384 1.00 83.94 185 GLY A O 1
ATOM 1418 N N . SER A 1 186 ? 13.750 3.152 0.329 1.00 85.12 186 SER A N 1
ATOM 1419 C CA . SER A 1 186 ? 13.963 2.479 -0.963 1.00 85.12 186 SER A CA 1
ATOM 1420 C C . SER A 1 186 ? 12.632 1.984 -1.552 1.00 85.12 186 SER A C 1
ATOM 1422 O O . SER A 1 186 ? 11.787 2.806 -1.890 1.00 85.12 186 SER A O 1
ATOM 1424 N N . THR A 1 187 ? 12.424 0.671 -1.650 1.00 83.12 187 THR A N 1
ATOM 1425 C CA . THR A 1 187 ? 11.180 0.042 -2.124 1.00 83.12 187 THR A CA 1
ATOM 1426 C C . THR A 1 187 ? 10.176 -0.266 -1.004 1.00 83.12 187 THR A C 1
ATOM 1428 O O . THR A 1 187 ? 9.126 -0.850 -1.274 1.00 83.12 187 THR A O 1
ATOM 1431 N N . SER A 1 188 ? 10.514 0.046 0.250 1.00 85.50 188 SER A N 1
ATOM 1432 C CA . SER A 1 188 ? 9.635 -0.077 1.421 1.00 85.50 188 SER A CA 1
ATOM 1433 C C . SER A 1 188 ? 8.820 1.205 1.637 1.00 85.50 188 SER A C 1
ATOM 1435 O O . SER A 1 188 ? 8.988 2.197 0.928 1.00 85.50 188 SER A O 1
ATOM 1437 N N . GLN A 1 189 ? 7.941 1.204 2.638 1.00 84.44 189 GLN A N 1
ATOM 1438 C CA . GLN A 1 189 ? 7.195 2.396 3.041 1.00 84.44 189 GLN A CA 1
ATOM 1439 C C . GLN A 1 189 ? 8.125 3.519 3.558 1.00 84.44 189 GLN A C 1
ATOM 1441 O O . GLN A 1 189 ? 9.264 3.253 3.971 1.00 84.44 189 GLN A O 1
ATOM 1446 N N . PRO A 1 190 ? 7.640 4.776 3.589 1.00 84.81 190 PRO A N 1
ATOM 1447 C CA . PRO A 1 190 ? 8.334 5.893 4.224 1.00 84.81 190 PRO A CA 1
ATOM 1448 C C . PRO A 1 190 ? 8.694 5.635 5.694 1.00 84.81 190 PRO A C 1
ATOM 1450 O O . PRO A 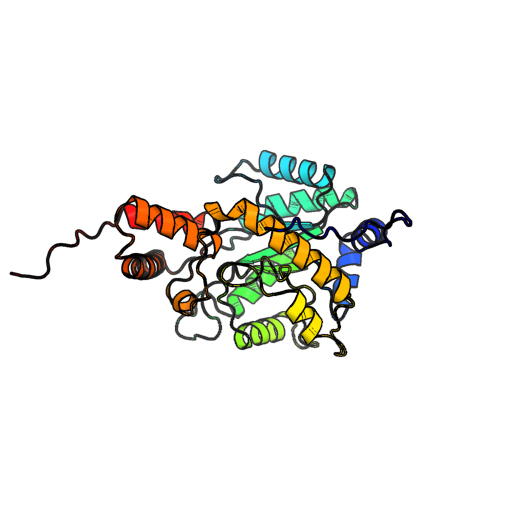1 190 ? 8.069 4.823 6.382 1.00 84.81 190 PRO A O 1
ATOM 1453 N N . ASN A 1 191 ? 9.708 6.351 6.182 1.00 86.88 191 ASN A N 1
ATOM 1454 C CA . ASN A 1 191 ? 10.227 6.201 7.539 1.00 86.88 191 ASN A CA 1
ATOM 1455 C C . ASN A 1 191 ? 9.249 6.761 8.586 1.00 86.88 191 ASN A C 1
ATOM 1457 O O . ASN A 1 191 ? 9.075 7.976 8.700 1.00 86.88 191 ASN A O 1
ATOM 1461 N N . LEU A 1 192 ? 8.656 5.867 9.382 1.00 85.62 192 LEU A N 1
ATOM 1462 C CA . LEU A 1 192 ? 7.712 6.200 10.449 1.00 85.62 192 LEU A CA 1
ATOM 1463 C C . LEU A 1 192 ? 8.337 7.119 11.501 1.00 85.62 192 LEU A C 1
ATOM 1465 O O . LEU A 1 192 ? 7.719 8.101 11.897 1.00 85.62 192 LEU A O 1
ATOM 1469 N N . ASN A 1 193 ? 9.564 6.835 11.943 1.00 86.81 193 ASN A N 1
ATOM 1470 C CA . ASN A 1 193 ? 10.239 7.616 12.981 1.00 86.81 193 ASN A CA 1
ATOM 1471 C C . ASN A 1 193 ? 10.449 9.069 12.531 1.00 86.81 193 ASN A C 1
ATOM 1473 O O . ASN A 1 193 ? 10.231 9.992 13.315 1.00 86.81 193 ASN A O 1
ATOM 1477 N N . THR A 1 194 ? 10.839 9.276 11.269 1.00 84.81 194 THR A N 1
ATOM 1478 C CA . THR A 1 194 ? 10.982 10.618 10.691 1.00 84.81 194 THR A CA 1
ATOM 1479 C C . THR A 1 194 ? 9.635 11.320 10.601 1.00 84.81 194 THR A C 1
ATOM 1481 O O . THR A 1 194 ? 9.544 12.466 11.019 1.00 84.81 194 THR A O 1
ATOM 1484 N N . ILE A 1 195 ? 8.585 10.641 10.130 1.00 82.50 195 ILE A N 1
ATOM 1485 C CA . ILE A 1 195 ? 7.240 11.227 10.034 1.00 82.50 195 ILE A CA 1
ATOM 1486 C C . ILE A 1 195 ? 6.728 11.666 11.410 1.00 82.50 195 ILE A C 1
ATOM 1488 O O . ILE A 1 195 ? 6.304 12.808 11.569 1.00 82.50 195 ILE A O 1
ATOM 1492 N N . VAL A 1 196 ? 6.828 10.796 12.416 1.00 81.50 196 VAL A N 1
ATOM 1493 C CA . VAL A 1 196 ? 6.444 11.110 13.801 1.00 81.50 196 VAL A CA 1
ATOM 1494 C C . VAL A 1 196 ? 7.249 12.298 14.330 1.00 81.50 196 VAL A C 1
ATOM 1496 O O . VAL A 1 196 ? 6.684 13.209 14.928 1.00 81.50 196 VAL A O 1
ATOM 1499 N N . GLY A 1 197 ? 8.560 12.327 14.076 1.00 82.44 197 GLY A N 1
ATOM 1500 C CA . GLY A 1 197 ? 9.419 13.447 14.459 1.00 82.44 197 GLY A CA 1
ATOM 1501 C C . GLY A 1 197 ? 9.043 14.763 13.772 1.00 82.44 197 GLY A C 1
ATOM 1502 O O . GLY A 1 197 ? 9.042 15.802 14.424 1.00 82.44 197 GLY A O 1
ATOM 1503 N N . SER A 1 198 ? 8.694 14.721 12.484 1.00 82.50 198 SER A N 1
ATOM 1504 C CA . SER A 1 198 ? 8.311 15.894 11.689 1.00 82.50 198 SER A CA 1
ATOM 1505 C C . SER A 1 198 ? 6.928 16.444 12.040 1.00 82.50 198 SER A C 1
ATOM 1507 O O . SER A 1 198 ? 6.713 17.643 11.904 1.00 82.50 198 SER A O 1
ATOM 1509 N N . LEU A 1 199 ? 5.999 15.591 12.481 1.00 82.50 199 LEU A N 1
ATOM 1510 C CA . LEU A 1 199 ? 4.643 15.993 12.874 1.00 82.50 199 LEU A CA 1
ATOM 1511 C C . LEU A 1 199 ? 4.533 16.404 14.349 1.00 82.50 199 LEU A C 1
ATOM 1513 O O . LEU A 1 199 ? 3.500 16.937 14.761 1.00 82.50 199 LEU A O 1
ATOM 1517 N N . LYS A 1 200 ? 5.582 16.187 15.148 1.00 81.50 200 LYS A N 1
ATOM 1518 C CA . LYS A 1 200 ? 5.584 16.495 16.579 1.00 81.50 200 LYS A CA 1
ATOM 1519 C C . LYS A 1 200 ? 5.342 17.985 16.835 1.00 81.50 200 LYS A C 1
ATOM 1521 O O . LYS A 1 200 ? 6.059 18.834 16.313 1.00 81.50 200 LYS A O 1
ATOM 1526 N N . GLY A 1 201 ? 4.365 18.297 17.685 1.00 80.69 201 GLY A N 1
ATOM 1527 C CA . GLY A 1 201 ? 3.998 19.677 18.027 1.00 80.69 201 GLY A CA 1
ATOM 1528 C C . GLY A 1 201 ? 3.225 20.429 16.937 1.00 80.69 201 GLY A C 1
ATOM 1529 O O . GLY A 1 201 ? 2.968 21.620 17.093 1.00 80.69 201 GLY A O 1
ATOM 1530 N N . THR A 1 202 ? 2.845 19.756 15.848 1.00 81.88 202 THR A N 1
ATOM 1531 C CA . THR A 1 202 ? 1.906 20.295 14.854 1.00 81.88 202 THR A CA 1
ATOM 1532 C C . THR A 1 202 ? 0.463 19.950 15.237 1.00 81.88 202 THR A C 1
ATOM 1534 O O . THR A 1 202 ? 0.228 19.113 16.106 1.00 81.88 202 THR A O 1
ATOM 1537 N N . GLU A 1 203 ? -0.526 20.537 14.554 1.00 78.06 203 GLU A N 1
ATOM 1538 C CA . GLU A 1 203 ? -1.944 20.154 14.708 1.00 78.06 203 GLU A CA 1
ATOM 1539 C C . GLU A 1 203 ? -2.198 18.665 14.387 1.00 78.06 203 GLU A C 1
ATOM 1541 O O . GLU A 1 203 ? -3.175 18.082 14.849 1.00 78.06 203 GLU A O 1
ATOM 1546 N N . ARG A 1 204 ? -1.293 18.031 13.628 1.00 74.19 204 ARG A N 1
ATOM 1547 C CA . ARG A 1 204 ? -1.349 16.615 13.242 1.00 74.19 204 ARG A CA 1
ATOM 1548 C C . ARG A 1 204 ? -0.334 15.751 13.976 1.00 74.19 204 ARG A C 1
ATOM 1550 O O . ARG A 1 204 ? 0.181 14.787 13.412 1.00 74.19 204 ARG A O 1
ATOM 1557 N N . ASP A 1 205 ? -0.013 16.099 15.218 1.00 78.31 205 ASP A N 1
ATOM 1558 C CA . ASP A 1 205 ? 0.827 15.239 16.045 1.00 78.31 205 ASP A CA 1
ATOM 1559 C C . ASP A 1 205 ? 0.197 13.840 16.160 1.00 78.31 205 ASP A C 1
ATOM 1561 O O . ASP A 1 205 ? -0.960 13.673 16.543 1.00 78.31 205 ASP A O 1
ATOM 1565 N N . THR A 1 206 ? 0.979 12.822 15.805 1.00 78.25 206 THR A N 1
ATOM 1566 C CA . THR A 1 206 ? 0.543 11.418 15.793 1.00 78.25 206 THR A CA 1
ATOM 1567 C C . THR A 1 206 ? 0.286 10.850 17.191 1.00 78.25 206 THR A C 1
ATOM 1569 O O . THR A 1 206 ? -0.315 9.784 17.314 1.00 78.25 206 THR A O 1
ATOM 1572 N N . GLY A 1 207 ? 0.806 11.491 18.247 1.00 82.50 207 GLY A N 1
ATOM 1573 C CA . GLY A 1 207 ? 0.766 10.968 19.616 1.00 82.50 207 GLY A CA 1
ATOM 1574 C C . GLY A 1 207 ? 1.679 9.756 19.861 1.00 82.50 207 GLY A C 1
ATOM 1575 O O . GLY A 1 207 ? 1.728 9.235 20.978 1.00 82.50 207 GLY A O 1
ATOM 1576 N N . LEU A 1 208 ? 2.432 9.303 18.851 1.00 83.62 208 LEU A N 1
ATOM 1577 C CA . LEU A 1 208 ? 3.383 8.204 18.990 1.00 83.62 208 LEU A CA 1
ATOM 1578 C C . LEU A 1 208 ? 4.657 8.667 19.704 1.00 83.62 208 LEU A C 1
ATOM 1580 O O . LEU A 1 208 ? 5.246 9.703 19.394 1.00 83.62 208 LEU A O 1
ATOM 1584 N N . ARG A 1 209 ? 5.124 7.862 20.664 1.00 81.81 209 ARG A N 1
ATOM 1585 C CA . ARG A 1 209 ? 6.317 8.182 21.457 1.00 81.81 209 ARG A CA 1
ATOM 1586 C C . ARG A 1 209 ? 7.598 7.864 20.664 1.00 81.81 209 ARG A C 1
ATOM 1588 O O . ARG A 1 209 ? 7.785 6.706 20.287 1.00 81.81 209 ARG A O 1
ATOM 1595 N N . PRO A 1 210 ? 8.525 8.826 20.474 1.00 82.62 210 PRO A N 1
ATOM 1596 C CA . PRO A 1 210 ? 9.753 8.590 19.709 1.00 82.62 210 PRO A CA 1
ATOM 1597 C C . PRO A 1 210 ? 10.696 7.550 20.326 1.00 82.62 210 PRO A C 1
ATOM 1599 O O . PRO A 1 210 ? 11.298 6.777 19.588 1.00 82.62 210 PRO A O 1
ATOM 1602 N N . THR A 1 211 ? 10.820 7.508 21.659 1.00 85.12 211 THR A N 1
ATOM 1603 C CA . THR A 1 211 ? 11.761 6.602 22.343 1.00 85.12 211 THR A CA 1
ATOM 1604 C C . THR A 1 211 ? 11.415 5.123 22.114 1.00 85.12 211 THR A C 1
ATOM 1606 O O . THR A 1 211 ? 12.254 4.433 21.541 1.00 85.12 211 THR A O 1
ATOM 1609 N N . PRO A 1 212 ? 10.182 4.640 22.395 1.00 84.12 212 PRO A N 1
ATOM 1610 C CA . PRO A 1 212 ? 9.806 3.262 22.066 1.00 84.12 212 PRO A CA 1
ATOM 1611 C C . PRO A 1 212 ? 9.922 2.925 20.573 1.00 84.12 212 PRO A C 1
ATOM 1613 O O . PRO A 1 212 ? 10.312 1.818 20.220 1.00 84.12 212 PRO A O 1
ATOM 1616 N N . LEU A 1 213 ? 9.624 3.874 19.675 1.00 83.19 213 LEU A N 1
ATOM 1617 C CA . LEU A 1 213 ? 9.809 3.668 18.233 1.00 83.19 213 LEU A CA 1
ATOM 1618 C C . LEU A 1 213 ? 11.287 3.506 17.849 1.00 83.19 213 LEU A C 1
ATOM 1620 O O . LEU A 1 213 ? 11.608 2.740 16.938 1.00 83.19 213 LEU A O 1
ATOM 1624 N N . GLY A 1 214 ? 12.188 4.233 18.512 1.00 85.69 214 GLY A N 1
ATOM 1625 C CA . GLY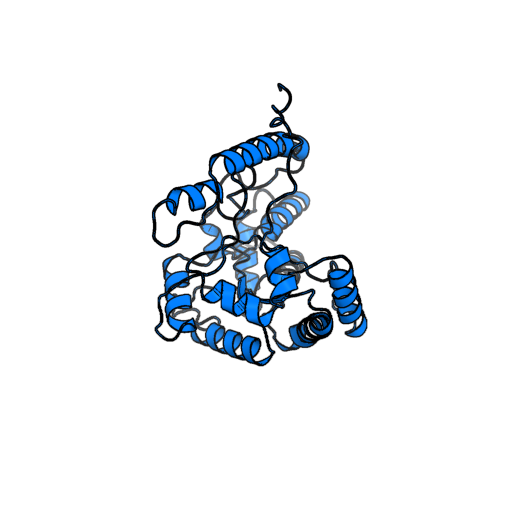 A 1 214 ? 13.634 4.076 18.361 1.00 85.69 214 GLY A CA 1
ATOM 1626 C C . GLY A 1 214 ? 14.104 2.705 18.841 1.00 85.69 214 GLY A C 1
ATOM 1627 O O . GLY A 1 214 ? 14.818 2.013 18.118 1.00 85.69 214 GLY A O 1
ATOM 1628 N N . ASP A 1 215 ? 13.616 2.271 19.998 1.00 85.94 215 ASP A N 1
ATOM 1629 C CA . ASP A 1 215 ? 13.913 0.960 20.574 1.00 85.94 215 ASP A CA 1
ATOM 1630 C C . ASP A 1 215 ? 13.432 -0.194 19.673 1.00 85.94 215 ASP A C 1
ATOM 1632 O O . ASP A 1 215 ? 14.181 -1.133 19.390 1.00 85.94 215 ASP A O 1
ATOM 1636 N N . CYS A 1 216 ? 12.216 -0.089 19.122 1.00 86.00 216 CYS A N 1
ATOM 1637 C CA . CYS A 1 216 ? 11.727 -1.016 18.100 1.00 86.00 216 CYS A CA 1
ATOM 1638 C C . CYS A 1 216 ? 12.625 -1.020 16.855 1.00 86.00 216 CYS A C 1
ATOM 1640 O O . CYS A 1 216 ? 12.879 -2.080 16.281 1.00 86.00 216 CYS A O 1
ATOM 1642 N N . SER A 1 217 ? 13.119 0.145 16.429 1.00 88.06 217 SER A N 1
ATOM 1643 C CA . SER A 1 217 ? 14.033 0.234 15.290 1.00 88.06 217 SER A CA 1
ATOM 1644 C C . SER A 1 217 ? 15.358 -0.477 15.553 1.00 88.06 217 SER A C 1
ATOM 1646 O O . SER A 1 217 ? 15.819 -1.202 14.678 1.00 88.06 217 SER A O 1
ATOM 1648 N N . LEU A 1 218 ? 15.947 -0.334 16.742 1.00 87.69 218 LEU A N 1
ATOM 1649 C CA . LEU A 1 218 ? 17.197 -1.015 17.113 1.00 87.69 218 LEU A CA 1
ATOM 1650 C C . LEU A 1 218 ? 17.049 -2.543 17.099 1.00 87.69 218 LEU A C 1
ATOM 1652 O O . LEU A 1 218 ? 17.934 -3.269 16.632 1.00 87.69 218 LEU A O 1
ATOM 1656 N N . TYR A 1 219 ? 15.903 -3.043 17.568 1.00 87.50 219 TYR A N 1
ATOM 1657 C CA . TYR A 1 219 ? 15.574 -4.462 17.466 1.00 87.50 219 TYR A CA 1
ATOM 1658 C C . TYR A 1 219 ? 15.538 -4.921 16.000 1.00 87.50 219 TYR A C 1
ATOM 1660 O O . TYR A 1 219 ? 16.230 -5.873 15.626 1.00 87.50 219 TYR A O 1
ATOM 1668 N N . TRP A 1 220 ? 14.783 -4.216 15.150 1.00 89.00 220 TRP A N 1
ATOM 1669 C CA . TRP A 1 220 ? 14.648 -4.560 13.732 1.00 89.00 220 TRP A CA 1
ATOM 1670 C C . TRP A 1 220 ? 15.951 -4.420 12.949 1.00 89.00 220 TRP A C 1
ATOM 1672 O O . TRP A 1 220 ? 16.192 -5.210 12.038 1.00 89.00 220 TRP A O 1
ATOM 1682 N N . GLU A 1 221 ? 16.812 -3.475 13.318 1.00 89.12 221 GLU A N 1
ATOM 1683 C CA . GLU A 1 221 ? 18.150 -3.331 12.750 1.00 89.12 221 GLU A CA 1
ATOM 1684 C C . GLU A 1 221 ? 18.976 -4.596 12.983 1.00 89.12 221 GLU A C 1
ATOM 1686 O O . GLU A 1 221 ? 19.582 -5.121 12.047 1.00 89.12 221 GLU A O 1
ATOM 1691 N N . THR A 1 222 ? 18.923 -5.156 14.196 1.00 87.56 222 THR A N 1
ATOM 1692 C CA . THR A 1 222 ? 19.629 -6.408 14.482 1.00 87.56 222 THR A CA 1
ATOM 1693 C C . THR A 1 222 ? 18.994 -7.589 13.756 1.00 87.56 222 THR A C 1
ATOM 1695 O O . THR A 1 222 ? 19.708 -8.367 13.123 1.00 87.56 222 THR A O 1
ATOM 1698 N N . VAL A 1 223 ? 17.664 -7.716 13.778 1.00 89.88 223 VAL A N 1
ATOM 1699 C CA . VAL A 1 223 ? 16.960 -8.807 13.082 1.00 89.88 223 VAL A CA 1
ATOM 1700 C C . VAL A 1 223 ? 17.264 -8.795 11.586 1.00 89.88 223 VAL A C 1
ATOM 1702 O O . VAL A 1 223 ? 17.530 -9.848 11.010 1.00 89.88 223 VAL A O 1
ATOM 1705 N N . ARG A 1 224 ? 17.308 -7.615 10.955 1.00 88.94 224 ARG A N 1
ATOM 1706 C CA . ARG A 1 224 ? 17.625 -7.461 9.528 1.00 88.94 224 ARG A CA 1
ATOM 1707 C C . ARG A 1 224 ? 18.979 -8.074 9.161 1.00 88.94 224 ARG A C 1
ATOM 1709 O O . ARG A 1 224 ? 19.115 -8.607 8.062 1.00 88.94 224 ARG A O 1
ATOM 1716 N N . THR A 1 225 ? 19.951 -8.092 10.079 1.00 88.12 225 THR A N 1
ATOM 1717 C CA . THR A 1 225 ? 21.259 -8.724 9.829 1.00 88.12 225 THR A CA 1
ATOM 1718 C C . THR A 1 225 ? 21.162 -10.232 9.581 1.00 88.12 225 THR A C 1
ATOM 1720 O O . THR A 1 225 ? 21.932 -10.760 8.779 1.00 88.12 225 THR A O 1
ATOM 1723 N N . TYR A 1 226 ? 20.188 -10.923 10.184 1.00 89.94 226 TYR A N 1
ATOM 1724 C CA . TYR A 1 226 ? 19.956 -12.354 9.951 1.00 89.94 226 TYR A CA 1
ATOM 1725 C C . TYR A 1 226 ? 19.427 -12.632 8.541 1.00 89.94 226 TYR A C 1
ATOM 1727 O O . TYR A 1 226 ? 19.685 -13.692 7.977 1.00 89.94 226 TYR A O 1
ATOM 1735 N N . TYR A 1 227 ? 18.751 -11.653 7.939 1.00 90.75 227 TYR A N 1
ATOM 1736 C CA . TYR A 1 227 ? 18.195 -11.733 6.589 1.00 90.75 227 TYR A CA 1
ATOM 1737 C C . TYR A 1 227 ? 19.140 -11.184 5.517 1.00 90.75 227 TYR A C 1
ATOM 1739 O O . TYR A 1 227 ? 18.733 -11.029 4.368 1.00 90.75 227 TYR A O 1
ATOM 1747 N N . ARG A 1 228 ? 20.415 -10.936 5.848 1.00 87.00 228 ARG A N 1
ATOM 1748 C CA . ARG A 1 228 ? 21.422 -10.428 4.904 1.00 87.00 228 ARG A CA 1
ATOM 1749 C C . ARG A 1 228 ? 21.482 -11.192 3.567 1.00 87.00 228 ARG A C 1
ATOM 1751 O O . ARG A 1 228 ? 21.615 -10.515 2.553 1.00 87.00 228 ARG A O 1
ATOM 1758 N N . PRO A 1 229 ? 21.350 -12.536 3.501 1.00 88.50 229 PRO A N 1
ATOM 1759 C CA . PRO A 1 229 ? 21.320 -13.252 2.218 1.00 88.50 229 PRO A CA 1
ATOM 1760 C C . PRO A 1 229 ? 20.144 -12.873 1.300 1.00 88.50 229 PRO A C 1
ATOM 1762 O O . PRO A 1 229 ? 20.209 -13.087 0.091 1.00 88.50 229 PRO A O 1
ATOM 1765 N N . PHE A 1 230 ? 19.073 -12.314 1.864 1.00 86.81 230 PHE A N 1
ATOM 1766 C CA . PHE A 1 230 ? 17.863 -11.911 1.150 1.00 86.81 230 PHE A CA 1
ATOM 1767 C C . PHE A 1 230 ? 17.781 -10.394 0.910 1.00 86.81 230 PHE A C 1
ATOM 1769 O O . PHE A 1 230 ? 16.914 -9.953 0.155 1.00 86.81 230 PHE A O 1
ATOM 1776 N N . ASP A 1 231 ? 18.672 -9.590 1.506 1.00 82.50 231 ASP A N 1
ATOM 1777 C CA . ASP A 1 231 ? 18.692 -8.126 1.359 1.00 82.50 231 ASP A CA 1
ATOM 1778 C C . ASP A 1 231 ? 19.361 -7.705 0.039 1.00 82.50 231 ASP A C 1
ATOM 1780 O O . ASP A 1 231 ? 20.465 -7.164 -0.004 1.00 82.50 231 ASP A O 1
ATOM 1784 N N . ASN A 1 232 ? 18.669 -8.004 -1.061 1.00 76.50 232 ASN A N 1
ATOM 1785 C CA . ASN A 1 232 ? 19.079 -7.678 -2.429 1.00 76.50 232 ASN A CA 1
ATOM 1786 C C . ASN A 1 232 ? 18.416 -6.393 -2.952 1.00 76.50 232 ASN A C 1
ATOM 1788 O O . ASN A 1 232 ? 18.444 -6.122 -4.152 1.00 76.50 232 ASN A O 1
ATOM 1792 N N . SER A 1 233 ? 17.772 -5.622 -2.073 1.00 73.25 233 SER A N 1
ATOM 1793 C CA . SER A 1 233 ? 17.051 -4.410 -2.461 1.00 73.25 233 SER A CA 1
ATOM 1794 C C . SER A 1 233 ? 18.011 -3.316 -2.943 1.00 73.25 233 SER A C 1
ATOM 1796 O O . SER A 1 233 ? 19.156 -3.240 -2.479 1.00 73.25 233 SER A O 1
ATOM 1798 N N . PRO A 1 234 ? 17.562 -2.411 -3.833 1.00 74.38 234 PRO A N 1
ATOM 1799 C CA . PRO A 1 234 ? 18.343 -1.240 -4.201 1.00 74.38 234 PRO A CA 1
ATOM 1800 C C . PRO A 1 234 ? 18.751 -0.439 -2.964 1.00 74.38 234 PRO A C 1
ATOM 1802 O O . PRO A 1 234 ? 17.932 -0.173 -2.081 1.00 74.38 234 PRO A O 1
ATOM 1805 N N . LYS A 1 235 ? 20.019 -0.016 -2.920 1.00 75.50 235 LYS A N 1
ATOM 1806 C CA . LYS A 1 235 ? 20.573 0.758 -1.796 1.00 75.50 235 LYS A CA 1
ATOM 1807 C C . LYS A 1 235 ? 19.953 2.153 -1.655 1.00 75.50 235 LYS A C 1
ATOM 1809 O O . LYS A 1 235 ? 20.064 2.761 -0.597 1.00 75.50 235 LYS A O 1
ATOM 1814 N N . SER A 1 236 ? 19.326 2.661 -2.712 1.00 78.25 236 SER A N 1
ATOM 1815 C CA . SER A 1 236 ? 18.698 3.978 -2.763 1.00 78.25 236 SER A CA 1
ATOM 1816 C C . SER A 1 236 ? 17.453 3.946 -3.646 1.00 78.25 236 SER A C 1
ATOM 1818 O O . SER A 1 236 ? 17.351 3.118 -4.554 1.00 78.25 236 SER A O 1
ATOM 1820 N N . GLY A 1 237 ? 16.538 4.889 -3.414 1.00 75.50 237 GLY A N 1
ATOM 1821 C CA . GLY A 1 237 ? 15.435 5.145 -4.337 1.00 75.50 237 GLY A CA 1
ATOM 1822 C C . GLY A 1 237 ? 15.938 5.623 -5.704 1.00 75.50 237 GLY A C 1
ATOM 1823 O O . GLY A 1 237 ? 17.051 6.141 -5.823 1.00 75.50 237 GLY A O 1
ATOM 1824 N N . SER A 1 238 ? 15.113 5.447 -6.734 1.00 80.88 238 SER A N 1
ATOM 1825 C CA . SER A 1 238 ? 15.400 5.904 -8.095 1.00 80.88 238 SER A CA 1
ATOM 1826 C C . SER A 1 238 ? 14.195 6.629 -8.677 1.00 80.88 238 SER A C 1
ATOM 1828 O O . SER A 1 238 ? 13.077 6.128 -8.601 1.00 80.88 238 SER A O 1
ATOM 1830 N N . ALA A 1 239 ? 14.431 7.784 -9.304 1.00 84.00 239 ALA A N 1
ATOM 1831 C CA . ALA A 1 239 ? 13.389 8.535 -10.005 1.00 84.00 239 ALA A CA 1
ATOM 1832 C C . ALA A 1 239 ? 12.904 7.829 -11.285 1.00 84.00 239 ALA A C 1
ATOM 1834 O O . ALA A 1 239 ? 11.816 8.130 -11.759 1.00 84.00 239 ALA A O 1
ATOM 1835 N N . ARG A 1 240 ? 13.655 6.841 -11.799 1.00 84.19 240 ARG A N 1
ATOM 1836 C CA . ARG A 1 240 ? 13.248 6.024 -12.962 1.00 84.19 240 ARG A CA 1
ATOM 1837 C C . ARG A 1 240 ? 11.942 5.269 -12.739 1.00 84.19 240 ARG A C 1
ATOM 1839 O O . ARG A 1 240 ? 11.292 4.853 -13.692 1.00 84.19 240 ARG A O 1
ATOM 1846 N N . LEU A 1 241 ? 11.544 5.130 -11.477 1.00 85.75 241 LEU A N 1
ATOM 1847 C CA . LEU A 1 241 ? 10.237 4.635 -11.088 1.00 85.75 241 LEU A CA 1
ATOM 1848 C C . LEU A 1 241 ? 9.094 5.317 -11.849 1.00 85.75 241 LEU A C 1
ATOM 1850 O O . LEU A 1 241 ? 8.149 4.631 -12.225 1.00 85.75 241 LEU A O 1
ATOM 1854 N N . TYR A 1 242 ? 9.185 6.629 -12.090 1.00 85.88 242 TYR A N 1
ATOM 1855 C CA . TYR A 1 242 ? 8.151 7.380 -12.806 1.00 85.88 242 TYR A CA 1
ATOM 1856 C C . TYR A 1 242 ? 8.067 7.025 -14.298 1.00 85.88 242 TYR A C 1
ATOM 1858 O O . TYR A 1 242 ? 7.053 7.322 -14.921 1.00 85.88 242 TYR A O 1
ATOM 1866 N N . ASP A 1 243 ? 9.092 6.372 -14.854 1.00 85.69 243 ASP A N 1
ATOM 1867 C CA . ASP A 1 243 ? 9.122 5.945 -16.253 1.00 85.69 243 ASP A CA 1
ATOM 1868 C C . ASP A 1 243 ? 8.559 4.524 -16.407 1.00 85.69 243 ASP A C 1
ATOM 1870 O O . ASP A 1 243 ? 7.699 4.267 -17.248 1.00 85.69 243 ASP A O 1
ATOM 1874 N N . HIS A 1 244 ? 9.045 3.585 -15.586 1.00 86.00 244 HIS A N 1
ATOM 1875 C CA . HIS A 1 244 ? 8.708 2.163 -15.716 1.00 86.00 244 HIS A CA 1
ATOM 1876 C C . HIS A 1 244 ? 7.519 1.723 -14.849 1.00 86.00 244 HIS A C 1
ATOM 1878 O O . HIS A 1 244 ? 6.915 0.683 -15.114 1.00 86.00 244 HIS A O 1
ATOM 1884 N N . GLU A 1 245 ? 7.184 2.479 -13.796 1.00 88.19 245 GLU A N 1
ATOM 1885 C CA . GLU A 1 245 ? 6.028 2.247 -12.919 1.00 88.19 245 GLU A CA 1
ATOM 1886 C C . GLU A 1 245 ? 5.968 0.797 -12.369 1.00 88.19 245 GLU A C 1
ATOM 1888 O O . GLU A 1 245 ? 4.905 0.179 -12.265 1.00 88.19 245 GLU A O 1
ATOM 1893 N N . ILE A 1 246 ? 7.133 0.219 -12.043 1.00 87.75 246 ILE A N 1
ATOM 1894 C CA . ILE A 1 246 ? 7.256 -1.162 -11.537 1.00 87.75 246 ILE A CA 1
ATOM 1895 C C . ILE A 1 246 ? 7.049 -1.126 -10.017 1.00 87.75 246 ILE A C 1
ATOM 1897 O O . ILE A 1 246 ? 7.811 -0.439 -9.335 1.00 87.75 246 ILE A O 1
ATOM 1901 N N . PRO A 1 247 ? 6.095 -1.893 -9.455 1.00 85.62 247 PRO A N 1
ATOM 1902 C CA . PRO A 1 247 ? 5.908 -1.978 -8.008 1.00 85.62 247 PRO A CA 1
ATOM 1903 C C . PRO A 1 247 ? 7.155 -2.491 -7.286 1.00 85.62 247 PRO A C 1
ATOM 1905 O O . PRO A 1 247 ? 7.828 -3.395 -7.785 1.00 85.62 247 PRO A O 1
ATOM 1908 N N . GLY A 1 248 ? 7.418 -2.008 -6.069 1.00 80.94 248 GLY A N 1
ATOM 1909 C CA . GLY A 1 248 ? 8.653 -2.329 -5.336 1.00 80.94 248 GLY A CA 1
ATOM 1910 C C . GLY A 1 248 ? 8.941 -3.832 -5.210 1.00 80.94 248 GLY A C 1
ATOM 1911 O O . GLY A 1 248 ? 10.036 -4.289 -5.532 1.00 80.94 248 GLY A O 1
ATOM 1912 N N . GLY A 1 249 ? 7.936 -4.632 -4.833 1.00 80.62 249 GLY A N 1
ATOM 1913 C CA . GLY A 1 249 ? 8.081 -6.092 -4.747 1.00 80.62 249 GLY A CA 1
ATOM 1914 C C . GLY A 1 249 ? 8.273 -6.787 -6.102 1.00 80.62 249 GLY A C 1
ATOM 1915 O O . GLY A 1 249 ? 8.880 -7.851 -6.169 1.00 80.62 249 GLY A O 1
ATOM 1916 N N . GLN A 1 250 ?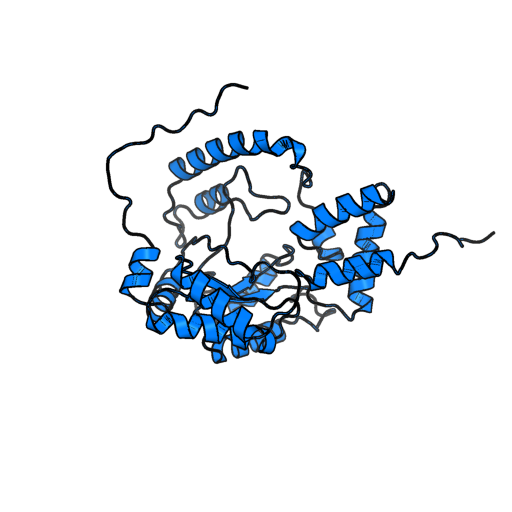 7.785 -6.200 -7.196 1.00 82.31 250 GLN A N 1
ATOM 1917 C CA . GLN A 1 250 ? 8.008 -6.724 -8.545 1.00 82.31 250 GLN A CA 1
ATOM 1918 C C . GLN A 1 250 ? 9.408 -6.363 -9.056 1.00 82.31 250 GLN A C 1
ATOM 1920 O O . GLN A 1 250 ? 9.998 -7.152 -9.787 1.00 82.31 250 GLN A O 1
ATOM 1925 N N . PHE A 1 251 ? 9.956 -5.216 -8.646 1.00 84.94 251 PHE A N 1
ATOM 1926 C CA . PHE A 1 251 ? 11.266 -4.733 -9.081 1.00 84.94 251 PHE A CA 1
ATOM 1927 C C . PHE A 1 251 ? 12.387 -5.718 -8.730 1.00 84.94 251 PHE A C 1
ATOM 1929 O O . PHE A 1 251 ? 13.109 -6.178 -9.614 1.00 84.94 251 PHE A O 1
ATOM 1936 N N . THR A 1 252 ? 12.502 -6.099 -7.455 1.00 81.62 252 THR A N 1
ATOM 1937 C CA . THR A 1 252 ? 13.550 -7.024 -6.987 1.00 81.62 252 THR A CA 1
ATOM 1938 C C . THR A 1 252 ? 13.392 -8.417 -7.594 1.00 81.62 252 THR A C 1
ATOM 1940 O O . THR A 1 252 ? 14.369 -9.023 -8.032 1.00 81.62 252 THR A O 1
ATOM 1943 N N . ASN A 1 253 ? 12.152 -8.900 -7.705 1.00 83.62 253 ASN A N 1
ATOM 1944 C CA . ASN A 1 253 ? 11.841 -10.177 -8.342 1.00 83.62 253 ASN A CA 1
ATOM 1945 C C . ASN A 1 253 ? 12.236 -10.196 -9.826 1.00 83.62 253 ASN A C 1
ATOM 1947 O O . ASN A 1 253 ? 12.876 -11.145 -10.285 1.00 83.62 253 ASN A O 1
ATOM 1951 N N . LEU A 1 254 ? 11.867 -9.156 -10.579 1.00 84.50 254 LEU A N 1
ATOM 1952 C CA . LEU A 1 254 ? 12.186 -9.036 -12.000 1.00 84.50 254 LEU A CA 1
ATOM 1953 C C . LEU A 1 254 ? 13.699 -8.907 -12.217 1.00 84.50 254 LEU A C 1
ATOM 1955 O O . LEU A 1 254 ? 14.235 -9.523 -13.135 1.00 84.50 254 LEU A O 1
ATOM 1959 N N . GLN A 1 255 ? 14.402 -8.198 -11.331 1.00 83.56 255 GLN A N 1
ATOM 1960 C CA . GLN A 1 255 ? 15.858 -8.072 -11.371 1.00 83.56 255 GLN A CA 1
ATOM 1961 C C . GLN A 1 255 ? 16.563 -9.421 -11.197 1.00 83.56 255 GLN A C 1
ATOM 1963 O O . GLN A 1 255 ? 17.473 -9.744 -11.961 1.00 83.56 255 GLN A O 1
ATOM 1968 N N . GLN A 1 256 ? 16.116 -10.244 -10.244 1.00 84.25 256 GLN A N 1
ATOM 1969 C CA . GLN A 1 256 ? 16.661 -11.590 -10.044 1.00 84.25 256 GLN A CA 1
ATOM 1970 C C . GLN A 1 256 ? 16.441 -12.492 -11.264 1.00 84.25 256 GLN A C 1
ATOM 1972 O O . GLN A 1 256 ? 17.323 -13.263 -11.635 1.00 84.25 256 GLN A O 1
ATOM 1977 N N . GLN A 1 257 ? 15.292 -12.379 -11.929 1.00 82.31 257 GLN A N 1
ATOM 1978 C CA . GLN A 1 257 ? 15.006 -13.174 -13.127 1.00 82.31 257 GLN A CA 1
ATOM 1979 C C . GLN A 1 257 ? 15.784 -12.691 -14.342 1.00 82.31 257 GLN A C 1
ATOM 1981 O O . GLN A 1 257 ? 16.314 -13.514 -15.082 1.00 82.31 257 GLN A O 1
ATOM 1986 N N . ALA A 1 258 ? 15.900 -11.377 -14.532 1.00 83.94 258 ALA A N 1
ATOM 1987 C CA . ALA A 1 258 ? 16.752 -10.815 -15.570 1.00 83.94 258 ALA A CA 1
ATOM 1988 C C . ALA A 1 258 ? 18.205 -11.276 -15.377 1.00 83.94 258 ALA A C 1
ATOM 1990 O O . ALA A 1 258 ? 18.847 -11.687 -16.340 1.00 83.94 258 ALA A O 1
ATOM 1991 N N . ALA A 1 259 ? 18.704 -11.297 -14.137 1.00 83.50 259 ALA A N 1
ATOM 1992 C CA . ALA A 1 259 ? 20.022 -11.845 -13.825 1.00 83.50 259 ALA A CA 1
ATOM 1993 C C . ALA A 1 259 ? 20.131 -13.342 -14.172 1.00 83.50 259 ALA A C 1
ATOM 1995 O O . ALA A 1 259 ? 21.096 -13.736 -14.823 1.00 83.50 259 ALA A O 1
ATOM 1996 N N . ALA A 1 260 ? 19.129 -14.155 -13.817 1.00 83.56 260 ALA A N 1
ATOM 1997 C CA . ALA A 1 260 ? 19.093 -15.586 -14.140 1.00 83.56 260 ALA A CA 1
ATOM 1998 C C . ALA A 1 260 ? 19.060 -15.871 -15.655 1.00 83.56 260 ALA A C 1
ATOM 2000 O O . ALA A 1 260 ? 19.587 -16.885 -16.102 1.00 83.56 260 ALA A O 1
ATOM 2001 N N . LEU A 1 261 ? 18.479 -14.966 -16.446 1.00 83.62 261 LEU A N 1
ATOM 2002 C CA . LEU A 1 261 ? 18.425 -15.040 -17.910 1.00 83.62 261 LEU A CA 1
ATOM 2003 C C . LEU A 1 261 ? 19.644 -14.399 -18.603 1.00 83.62 261 LEU A C 1
ATOM 2005 O O . LEU A 1 261 ? 19.654 -14.264 -19.823 1.00 83.62 261 LEU A O 1
ATOM 2009 N N . GLY A 1 262 ? 20.660 -13.961 -17.850 1.00 84.44 262 GLY A N 1
ATOM 2010 C CA . GLY A 1 262 ? 21.850 -13.299 -18.402 1.00 84.44 262 GLY A CA 1
ATOM 2011 C C . GLY A 1 262 ? 21.630 -11.845 -18.847 1.00 84.44 262 GLY A C 1
ATOM 2012 O O . GLY A 1 262 ? 22.537 -11.218 -19.388 1.00 84.44 262 GLY A O 1
ATOM 2013 N N . LEU A 1 263 ? 20.457 -11.270 -18.576 1.00 84.19 263 LEU A N 1
ATOM 2014 C CA . LEU A 1 263 ? 20.088 -9.886 -18.898 1.00 84.19 263 LEU A CA 1
ATOM 2015 C C . LEU A 1 263 ? 20.447 -8.886 -17.787 1.00 84.19 263 LEU A C 1
ATOM 2017 O O . LEU A 1 263 ? 20.114 -7.709 -17.893 1.00 84.19 263 LEU A O 1
ATOM 2021 N N . GLY A 1 264 ? 21.150 -9.309 -16.732 1.00 81.25 264 GLY A N 1
ATOM 2022 C CA . GLY A 1 264 ? 21.488 -8.444 -15.592 1.00 81.25 264 GLY A CA 1
ATOM 2023 C C . GLY A 1 264 ? 22.268 -7.177 -15.975 1.00 81.25 264 GLY A C 1
ATOM 2024 O O . GLY A 1 264 ? 21.982 -6.101 -15.459 1.00 81.25 264 GLY A O 1
ATOM 2025 N N . GLN A 1 265 ? 23.198 -7.272 -16.935 1.00 84.88 265 GLN A N 1
ATOM 2026 C CA . GLN A 1 265 ? 23.949 -6.110 -17.449 1.00 84.88 265 GLN A CA 1
ATOM 2027 C C . GLN A 1 265 ? 23.083 -5.163 -18.296 1.00 84.88 265 GLN A C 1
ATOM 2029 O O . GLN A 1 265 ? 23.410 -3.991 -18.456 1.00 84.88 265 GLN A O 1
ATOM 2034 N N . ARG A 1 266 ? 21.952 -5.661 -18.807 1.00 85.44 266 ARG A N 1
ATOM 2035 C CA . ARG A 1 266 ? 20.995 -4.942 -19.657 1.00 85.44 266 ARG A CA 1
ATOM 2036 C C . ARG A 1 266 ? 19.726 -4.569 -18.894 1.00 85.44 266 ARG A C 1
ATOM 2038 O O . ARG A 1 266 ? 18.673 -4.374 -19.487 1.00 85.44 266 ARG A O 1
ATOM 2045 N N . TRP A 1 267 ? 19.820 -4.445 -17.568 1.00 85.56 267 TRP A N 1
ATOM 2046 C CA . TRP A 1 267 ? 18.673 -4.153 -16.706 1.00 85.56 267 TRP A CA 1
ATOM 2047 C C . TRP A 1 267 ? 17.896 -2.899 -17.130 1.00 85.56 267 TRP A C 1
ATOM 2049 O O . TRP A 1 267 ? 16.672 -2.900 -17.080 1.00 85.56 267 TRP A O 1
ATOM 2059 N N . ARG A 1 268 ? 18.586 -1.859 -17.615 1.00 85.38 268 ARG A N 1
ATOM 2060 C CA . ARG A 1 268 ? 17.924 -0.644 -18.118 1.00 85.38 268 ARG A CA 1
ATOM 2061 C C . ARG A 1 268 ? 16.994 -0.922 -19.296 1.00 85.38 268 ARG A C 1
ATOM 2063 O O . ARG A 1 268 ? 15.877 -0.430 -19.316 1.00 85.38 268 ARG A O 1
ATOM 2070 N N . GLU A 1 269 ? 17.424 -1.759 -20.233 1.00 86.44 269 GLU A N 1
ATOM 2071 C CA . GLU A 1 269 ? 16.599 -2.126 -21.387 1.00 86.44 269 GLU A CA 1
ATOM 2072 C C . GLU A 1 269 ? 15.374 -2.943 -20.954 1.00 86.44 269 GLU A C 1
ATOM 2074 O O . GLU A 1 269 ? 14.318 -2.857 -21.570 1.00 86.44 269 GLU A O 1
ATOM 2079 N N . VAL A 1 270 ? 15.491 -3.712 -19.864 1.00 86.50 270 VAL A N 1
ATOM 2080 C CA . VAL A 1 270 ? 14.355 -4.427 -19.264 1.00 86.50 270 VAL A CA 1
ATOM 2081 C C . VAL A 1 270 ? 13.363 -3.447 -18.628 1.00 86.50 270 VAL A C 1
ATOM 2083 O O . VAL A 1 270 ? 12.159 -3.622 -18.802 1.00 86.50 270 VAL A O 1
ATOM 2086 N N . GLU A 1 271 ? 13.843 -2.413 -17.925 1.00 88.31 271 GLU A N 1
ATOM 2087 C CA . GLU A 1 271 ? 12.999 -1.338 -17.371 1.00 88.31 271 GLU A CA 1
ATOM 2088 C C . GLU A 1 271 ? 12.240 -0.597 -18.492 1.00 88.31 271 GLU A C 1
ATOM 2090 O O . GLU A 1 271 ? 11.027 -0.407 -18.396 1.00 88.31 271 GLU A O 1
ATOM 2095 N N . GLU A 1 272 ? 12.934 -0.234 -19.574 1.00 87.31 272 GLU A N 1
ATOM 2096 C CA . GLU A 1 272 ? 12.355 0.445 -20.744 1.00 87.31 272 GLU A CA 1
ATOM 2097 C C . GLU A 1 272 ? 11.324 -0.432 -21.463 1.00 87.31 272 GLU A C 1
ATOM 2099 O O . GLU A 1 272 ? 10.202 0.008 -21.721 1.00 87.31 272 GLU A O 1
ATOM 2104 N N . MET A 1 273 ? 11.658 -1.701 -21.713 1.00 87.31 273 MET A N 1
ATOM 2105 C CA . MET A 1 273 ? 10.742 -2.642 -22.353 1.00 87.31 273 MET A CA 1
ATOM 2106 C C . MET A 1 273 ? 9.487 -2.860 -21.505 1.00 87.31 273 MET A C 1
ATOM 2108 O O . MET A 1 273 ? 8.389 -2.959 -22.041 1.00 87.31 273 MET A O 1
ATOM 2112 N N . TYR A 1 274 ? 9.615 -2.905 -20.177 1.00 87.94 274 TYR A N 1
ATOM 2113 C CA . TYR A 1 274 ? 8.458 -3.026 -19.291 1.00 87.94 274 TYR A CA 1
ATOM 2114 C C . TYR A 1 274 ? 7.495 -1.835 -19.460 1.00 87.94 274 TYR A C 1
ATOM 2116 O O . TYR A 1 274 ? 6.276 -2.022 -19.508 1.00 87.94 274 TYR A O 1
ATOM 2124 N N . ALA A 1 275 ? 8.032 -0.620 -19.612 1.00 87.62 275 ALA A N 1
ATOM 2125 C CA . ALA A 1 275 ? 7.242 0.575 -19.902 1.00 87.62 275 ALA A CA 1
ATOM 2126 C C . ALA A 1 275 ? 6.592 0.521 -21.299 1.00 87.62 275 ALA A C 1
ATOM 2128 O O . ALA A 1 275 ? 5.427 0.895 -21.455 1.00 87.62 275 ALA A O 1
ATOM 2129 N N . ASP A 1 276 ? 7.318 0.030 -22.308 1.00 87.06 276 ASP A N 1
ATOM 2130 C CA . ASP A 1 276 ? 6.810 -0.138 -23.675 1.00 87.06 276 ASP A CA 1
ATOM 2131 C C . ASP A 1 276 ? 5.666 -1.160 -23.734 1.00 87.06 276 ASP A C 1
ATOM 2133 O O . ASP A 1 276 ? 4.615 -0.868 -24.307 1.00 87.06 276 ASP A O 1
ATOM 2137 N N . VAL A 1 277 ? 5.814 -2.320 -23.082 1.00 86.94 277 VAL A N 1
ATOM 2138 C CA . VAL A 1 277 ? 4.759 -3.344 -23.001 1.00 86.94 277 VAL A CA 1
ATOM 2139 C C . VAL A 1 277 ? 3.526 -2.785 -22.290 1.00 86.94 277 VAL A C 1
ATOM 2141 O O . VAL A 1 277 ? 2.408 -3.015 -22.745 1.00 86.94 277 VAL A O 1
ATOM 2144 N N . ASN A 1 278 ? 3.690 -1.977 -21.235 1.00 88.75 278 ASN A N 1
ATOM 2145 C CA . ASN A 1 278 ? 2.553 -1.299 -20.606 1.00 88.75 278 ASN A CA 1
ATOM 2146 C C . ASN A 1 278 ? 1.808 -0.389 -21.589 1.00 88.75 278 ASN A C 1
ATOM 2148 O O . ASN A 1 278 ? 0.580 -0.422 -21.638 1.00 88.75 278 ASN A O 1
ATOM 2152 N N . ARG A 1 279 ? 2.531 0.386 -22.406 1.00 86.56 279 ARG A N 1
ATOM 2153 C CA . ARG A 1 279 ? 1.917 1.218 -23.452 1.00 86.56 279 ARG A CA 1
ATOM 2154 C C . ARG A 1 279 ? 1.213 0.364 -24.513 1.00 86.56 279 ARG A C 1
ATOM 2156 O O . ARG A 1 279 ? 0.103 0.707 -24.909 1.00 86.56 279 ARG A O 1
ATOM 2163 N N . MET A 1 280 ? 1.795 -0.768 -24.916 1.00 86.88 280 MET A N 1
ATOM 2164 C CA . MET A 1 280 ? 1.182 -1.709 -25.868 1.00 86.88 280 MET A CA 1
ATOM 2165 C C . MET A 1 280 ? -0.106 -2.345 -25.335 1.00 86.88 280 MET A C 1
ATOM 2167 O O . MET A 1 280 ? -1.058 -2.521 -26.089 1.00 86.88 280 MET A O 1
ATOM 2171 N N . LEU A 1 281 ? -0.163 -2.643 -24.035 1.00 86.25 281 LEU A N 1
ATOM 2172 C CA . LEU A 1 281 ? -1.355 -3.165 -23.358 1.00 86.25 281 LEU A CA 1
ATOM 2173 C C . LEU A 1 281 ? -2.394 -2.072 -23.039 1.00 86.25 281 LEU A C 1
ATOM 2175 O O . LEU A 1 281 ? -3.400 -2.341 -22.385 1.00 86.25 281 LEU A O 1
ATOM 2179 N N . GLY A 1 282 ? -2.174 -0.842 -23.511 1.00 86.69 282 GLY A N 1
ATOM 2180 C CA . GLY A 1 282 ? -3.114 0.266 -23.375 1.00 86.69 282 GLY A CA 1
ATOM 2181 C C . GLY A 1 282 ? -3.013 1.013 -22.048 1.00 86.69 282 GLY A C 1
ATOM 2182 O O . GLY A 1 282 ? -4.020 1.553 -21.599 1.00 86.69 282 GLY A O 1
ATOM 2183 N N . ASP A 1 283 ? -1.832 1.045 -21.428 1.00 87.69 283 ASP A N 1
ATOM 2184 C CA . ASP A 1 283 ? -1.533 1.690 -20.144 1.00 87.69 283 ASP A CA 1
ATOM 2185 C C . ASP A 1 283 ? -2.401 1.141 -19.004 1.00 87.69 283 ASP A C 1
ATOM 2187 O O . ASP A 1 283 ? -3.439 1.707 -18.654 1.00 87.69 283 ASP A O 1
ATOM 2191 N N . ILE A 1 284 ? -2.035 -0.018 -18.458 1.00 88.19 284 ILE A N 1
ATOM 2192 C CA . ILE A 1 284 ? -2.813 -0.719 -17.428 1.00 88.19 284 ILE A CA 1
ATOM 2193 C C . ILE A 1 284 ? -2.325 -0.392 -16.012 1.00 88.19 284 ILE A C 1
ATOM 2195 O O . ILE A 1 284 ? -1.198 0.057 -15.792 1.00 88.19 284 ILE A O 1
ATOM 2199 N N . VAL A 1 285 ? -3.181 -0.664 -15.028 1.00 85.94 285 VAL A N 1
ATOM 2200 C CA . VAL A 1 285 ? -2.808 -0.679 -13.611 1.00 85.94 285 VAL A CA 1
ATOM 2201 C C . VAL A 1 285 ? -1.871 -1.858 -13.359 1.00 85.94 285 VAL A C 1
ATOM 2203 O O . VAL A 1 285 ? -2.137 -2.981 -13.791 1.00 85.94 285 VAL A O 1
ATOM 2206 N N . LYS A 1 286 ? -0.762 -1.610 -12.654 1.00 84.12 286 LYS A N 1
ATOM 2207 C CA . LYS A 1 286 ? 0.330 -2.578 -12.473 1.00 84.12 286 LYS A CA 1
ATOM 2208 C C . LYS A 1 286 ? 0.473 -2.973 -11.019 1.00 84.12 286 LYS A C 1
ATOM 2210 O O . LYS A 1 286 ? 1.206 -2.353 -10.260 1.00 84.12 286 LYS A O 1
ATOM 2215 N N . VAL A 1 287 ? -0.193 -4.045 -10.630 1.00 82.94 287 VAL A N 1
ATOM 2216 C CA . VAL A 1 287 ? -0.084 -4.646 -9.297 1.00 82.94 287 VAL A CA 1
ATOM 2217 C C . VAL A 1 287 ? -0.293 -6.149 -9.434 1.00 82.94 287 VAL A C 1
ATOM 2219 O O . VAL A 1 287 ? -0.781 -6.613 -10.453 1.00 82.94 287 VAL A O 1
ATOM 2222 N N . THR A 1 288 ? 0.120 -6.960 -8.469 1.00 78.19 288 THR A N 1
ATOM 2223 C CA . THR A 1 288 ? -0.049 -8.414 -8.596 1.00 78.19 288 THR A CA 1
ATOM 2224 C C . THR A 1 288 ? -1.536 -8.779 -8.763 1.00 78.19 288 THR A C 1
ATOM 2226 O O . THR A 1 288 ? -2.330 -8.334 -7.934 1.00 78.19 288 THR A O 1
ATOM 2229 N N . PRO A 1 289 ? -1.918 -9.611 -9.759 1.00 78.81 289 PRO A N 1
ATOM 2230 C CA . PRO A 1 289 ? -1.063 -10.304 -10.734 1.00 78.81 289 PRO A CA 1
ATOM 2231 C C . PRO A 1 289 ? -0.800 -9.569 -12.068 1.00 78.81 289 PRO A C 1
ATOM 2233 O O . PRO A 1 289 ? 0.066 -10.030 -12.810 1.00 78.81 289 PRO A O 1
ATOM 2236 N N . SER A 1 290 ? -1.464 -8.452 -12.390 1.00 79.69 290 SER A N 1
ATOM 2237 C CA . SER A 1 290 ? -1.271 -7.711 -13.655 1.00 79.69 290 SER A CA 1
ATOM 2238 C C . SER A 1 290 ? 0.190 -7.302 -13.909 1.00 79.69 290 SER A C 1
ATOM 2240 O O . SER A 1 290 ? 0.696 -7.462 -15.018 1.00 79.69 290 SER A O 1
ATOM 2242 N N . SER A 1 291 ? 0.934 -6.907 -12.869 1.00 77.50 291 SER A N 1
ATOM 2243 C CA . SER A 1 291 ? 2.378 -6.608 -12.958 1.00 77.50 291 SER A CA 1
ATOM 2244 C C . SER A 1 291 ? 3.233 -7.813 -13.384 1.00 77.50 291 SER A C 1
ATOM 2246 O O . SER A 1 291 ? 4.306 -7.658 -13.973 1.00 77.50 291 SER A O 1
ATOM 2248 N N . LYS A 1 292 ? 2.766 -9.037 -13.107 1.00 77.00 292 LYS A N 1
ATOM 2249 C CA . LYS A 1 292 ? 3.419 -10.278 -13.538 1.00 77.00 292 LYS A CA 1
ATOM 2250 C C . LYS A 1 292 ? 3.086 -10.624 -14.990 1.00 77.00 292 LYS A C 1
ATOM 2252 O O . LYS A 1 292 ? 3.934 -11.217 -15.648 1.00 77.00 292 LYS A O 1
ATOM 2257 N N . VAL A 1 293 ? 1.911 -10.242 -15.494 1.00 75.62 293 VAL A N 1
ATOM 2258 C CA . VAL A 1 293 ? 1.540 -10.429 -16.911 1.00 75.62 293 VAL A CA 1
ATOM 2259 C C . VAL A 1 293 ? 2.492 -9.643 -17.809 1.00 75.62 293 VAL A C 1
ATOM 2261 O O . VAL A 1 293 ? 3.107 -10.228 -18.693 1.00 75.62 293 VAL A O 1
ATOM 2264 N N . LEU A 1 294 ? 2.748 -8.375 -17.470 1.00 68.12 294 LEU A N 1
ATOM 2265 C CA . LEU A 1 294 ? 3.752 -7.541 -18.145 1.00 68.12 294 LEU A CA 1
ATOM 2266 C C . LEU A 1 294 ? 5.130 -8.209 -18.198 1.00 68.12 294 LEU A C 1
ATOM 2268 O O . LEU A 1 294 ? 5.805 -8.182 -19.220 1.00 68.12 294 LEU A O 1
ATOM 2272 N N . ARG A 1 295 ? 5.533 -8.872 -17.108 1.00 57.59 295 ARG A N 1
ATOM 2273 C CA . ARG A 1 295 ? 6.761 -9.674 -17.068 1.00 57.59 295 ARG A CA 1
ATOM 2274 C C . ARG A 1 295 ? 6.705 -10.898 -17.994 1.00 57.59 295 ARG A C 1
ATOM 2276 O O . ARG A 1 295 ? 7.728 -11.235 -18.581 1.00 57.59 295 ARG A O 1
ATOM 2283 N N . GLY A 1 296 ? 5.581 -11.611 -18.051 1.00 56.12 296 GLY A N 1
ATOM 2284 C CA . GLY A 1 296 ? 5.425 -12.796 -18.903 1.00 56.12 296 GLY A CA 1
ATOM 2285 C C . GLY A 1 296 ? 5.593 -12.451 -20.381 1.00 56.12 296 GLY A C 1
ATOM 2286 O O . GLY A 1 296 ? 6.283 -13.160 -21.113 1.00 56.12 296 GLY A O 1
ATOM 2287 N N . ASP A 1 297 ? 5.084 -11.292 -20.787 1.00 54.19 297 ASP A N 1
ATOM 2288 C CA . ASP A 1 297 ? 5.222 -10.817 -22.160 1.00 54.19 297 ASP A CA 1
ATOM 2289 C C . ASP A 1 297 ? 6.637 -10.330 -22.482 1.00 54.19 297 ASP A C 1
ATOM 2291 O O . ASP A 1 297 ? 7.076 -10.514 -23.611 1.00 54.19 297 ASP A O 1
ATOM 2295 N N . LEU A 1 298 ? 7.420 -9.843 -21.510 1.00 56.00 298 LEU A N 1
ATOM 2296 C CA . LEU A 1 298 ? 8.850 -9.555 -21.726 1.00 56.00 298 LEU A CA 1
ATOM 2297 C C . LEU A 1 298 ? 9.658 -10.794 -22.134 1.00 56.00 298 LEU A C 1
ATOM 2299 O O . LEU A 1 298 ? 10.637 -10.675 -22.869 1.00 56.00 298 LEU A O 1
ATOM 2303 N N . THR A 1 299 ? 9.272 -11.984 -21.660 1.00 50.00 299 THR A N 1
ATOM 2304 C CA . THR A 1 299 ? 9.926 -13.239 -22.068 1.00 50.00 299 THR A CA 1
ATOM 2305 C C . THR A 1 299 ? 9.466 -13.736 -23.437 1.00 50.00 299 THR A C 1
ATOM 2307 O O . THR A 1 299 ? 10.251 -14.379 -24.131 1.00 50.00 299 THR A O 1
ATOM 2310 N N . THR A 1 300 ? 8.238 -13.409 -23.847 1.00 45.25 300 THR A N 1
ATOM 2311 C CA . THR A 1 300 ? 7.682 -13.762 -25.165 1.00 45.25 300 THR A CA 1
ATOM 2312 C C . THR A 1 300 ? 8.149 -12.786 -26.250 1.00 45.25 300 THR A C 1
ATOM 2314 O O . THR A 1 300 ? 8.505 -13.196 -27.351 1.00 45.25 300 THR A O 1
ATOM 2317 N N . PHE A 1 301 ? 8.239 -11.495 -25.921 1.00 46.84 301 PHE A N 1
ATOM 2318 C CA . PHE A 1 301 ? 8.825 -10.432 -26.735 1.00 46.84 301 PHE A CA 1
ATOM 2319 C C . PHE A 1 301 ? 10.335 -10.338 -26.493 1.00 46.84 301 PHE A C 1
ATOM 2321 O O . PHE A 1 301 ? 10.891 -9.270 -26.227 1.00 46.84 301 PHE A O 1
ATOM 2328 N N . GLN A 1 302 ? 11.044 -11.455 -26.653 1.00 46.31 302 GLN A N 1
ATOM 2329 C CA . GLN A 1 302 ? 12.439 -11.351 -27.056 1.00 46.31 302 GLN A CA 1
ATOM 2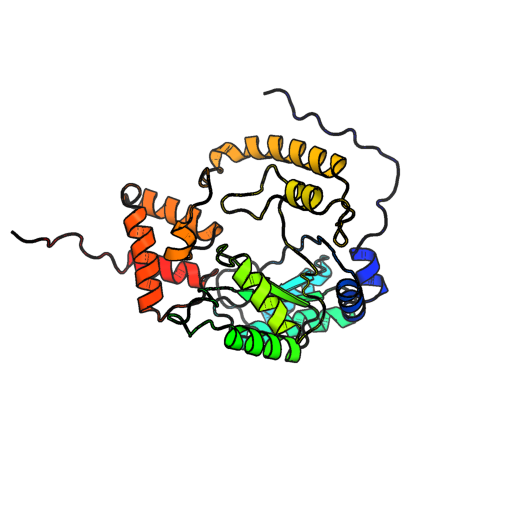330 C C . GLN A 1 302 ? 12.451 -10.698 -28.441 1.00 46.31 302 GLN A C 1
ATOM 2332 O O . GLN A 1 302 ? 12.332 -11.370 -29.463 1.00 46.31 302 GLN A O 1
ATOM 2337 N N . ARG A 1 303 ? 12.596 -9.368 -28.492 1.00 42.56 303 ARG A N 1
ATOM 2338 C CA . ARG A 1 303 ? 13.162 -8.713 -29.673 1.00 42.56 303 ARG A CA 1
ATOM 2339 C C . ARG A 1 303 ? 14.449 -9.493 -29.975 1.00 42.56 303 ARG A C 1
ATOM 2341 O O . ARG A 1 303 ? 15.310 -9.529 -29.092 1.00 42.56 303 ARG A O 1
ATOM 2348 N N . PRO A 1 304 ? 14.615 -10.137 -31.144 1.00 36.53 304 PRO A N 1
ATOM 2349 C CA . PRO A 1 304 ? 15.929 -10.616 -31.521 1.00 36.53 304 PRO A CA 1
ATOM 2350 C C . PRO A 1 304 ? 16.800 -9.365 -31.608 1.00 36.53 304 PRO A C 1
ATOM 2352 O O . PRO A 1 304 ? 16.615 -8.499 -32.461 1.00 36.53 304 PRO A O 1
ATOM 2355 N N . VAL A 1 305 ? 17.693 -9.206 -30.639 1.00 43.34 305 VAL A N 1
ATOM 2356 C CA . VAL A 1 305 ? 18.673 -8.126 -30.623 1.00 43.34 305 VAL A CA 1
ATOM 2357 C C . VAL A 1 305 ? 19.690 -8.505 -31.691 1.00 43.34 305 VAL A C 1
ATOM 2359 O O . VAL A 1 305 ? 20.653 -9.213 -31.420 1.00 43.34 305 VAL A O 1
ATOM 2362 N N . GLY A 1 306 ? 19.393 -8.141 -32.938 1.00 43.41 306 GLY A N 1
ATOM 2363 C CA . GLY A 1 306 ? 20.165 -8.592 -34.087 1.00 43.41 306 GLY A CA 1
ATOM 2364 C C . GLY A 1 306 ? 19.588 -8.164 -35.432 1.00 43.41 306 GLY A C 1
ATOM 2365 O O . GLY A 1 306 ? 19.240 -9.022 -36.230 1.00 43.41 306 GLY A O 1
ATOM 2366 N N . SER A 1 307 ? 19.522 -6.855 -35.693 1.00 32.84 307 SER A N 1
ATOM 2367 C CA . SER A 1 307 ? 19.693 -6.295 -37.046 1.00 32.84 307 SER A CA 1
ATOM 2368 C C . SER A 1 307 ? 19.881 -4.772 -36.978 1.00 32.84 307 SER A C 1
ATOM 2370 O O . SER A 1 307 ? 19.022 -4.001 -37.403 1.00 32.84 307 SER A O 1
ATOM 2372 N N . VAL A 1 308 ? 21.007 -4.322 -36.421 1.00 35.31 308 VAL A N 1
ATOM 2373 C CA . VAL A 1 308 ? 21.607 -3.062 -36.884 1.00 35.31 308 VAL A CA 1
ATOM 2374 C C . VAL A 1 308 ? 22.493 -3.452 -38.063 1.00 35.31 308 VAL A C 1
ATOM 2376 O O . VAL A 1 308 ? 23.229 -4.434 -37.972 1.00 35.31 308 VAL A O 1
ATOM 2379 N N . GLY A 1 309 ? 22.294 -2.766 -39.187 1.00 34.78 309 GLY A N 1
ATOM 2380 C CA . GLY A 1 309 ? 22.755 -3.156 -40.516 1.00 34.78 309 GLY A CA 1
ATOM 2381 C C . GLY A 1 309 ? 24.240 -3.503 -40.627 1.00 34.78 309 GLY A C 1
ATOM 2382 O O . GLY A 1 309 ? 25.093 -2.934 -39.947 1.00 34.78 309 GLY A O 1
ATOM 2383 N N . LYS A 1 310 ? 24.507 -4.449 -41.530 1.00 33.25 310 LYS A N 1
ATOM 2384 C CA . LYS A 1 310 ? 25.716 -4.404 -42.352 1.00 33.25 310 LYS A CA 1
ATOM 2385 C C . LYS A 1 310 ? 25.602 -3.257 -43.348 1.00 33.25 310 LYS A C 1
ATOM 2387 O O . LYS A 1 310 ? 24.455 -2.999 -43.779 1.00 33.25 310 LYS A O 1
#

InterPro domains:
  IPR003379 Carboxylase, conserved domain [PF02436] (242-297)
  IPR013785 Aldolase-type TIM barrel [G3DSA:3.20.20.70] (40-164)
  IPR013785 Aldolase-type TIM barrel [G3DSA:3.20.20.70] (165-303)
  IPR055268 Pyruvate carboxylase-like [PTHR43778] (163-301)

pLDDT: mean 75.39, std 15.55, range [23.06, 90.75]

Secondary structure (DSSP, 8-state):
-PPP-PPP-----PPPP-HHHHHHHHHHHHHHHHHHHSS-----------S-SS---HHHHHHHHHHHHHTT--EEEE--TT--THHHHHHHHHHHHHGGGT--EEEEEEEP-S-TT-TT-GGG-HHHHHHHHHHHHHTT-SEEEEE-SSS---HHHHHHHHHHHTTTS----S----B-GGG-STTS--BHHHHHHHHTTSTT-----HHHHHHHHHHHHHHHHHTGGG--S-SS--TTHHHH---HHHHHHHHHHHHHTT-GGGHHHHHHHHHHHHHHTTS----TTHHHHHHHHHHH----S--S--

Sequence (310 aa):
MPPARLVPFEQGSDPPPGTRQLLLELGPDRFAQ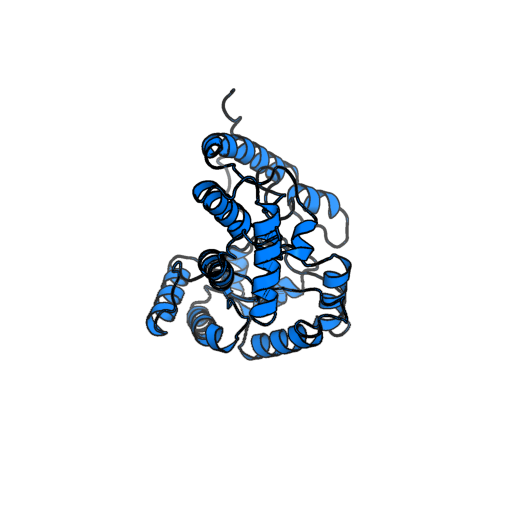WVWDRKCSADAARASNAAGYTSYPDNVVRDFTIEAARQGIDVFRVFDSLNDVRNMEVAIDAVRSTHASARARHLCTNSNTGDILDPSRPKYSLDYYVDLAGQLKDMGTHMLCIKDMAGLCRPYAAARWWATLIKGGEAGIDVIDAAVAAVSGSTSQPNLNTIVGSLKGTERDTGLRPTPLGDCSLYWETVRTYYRPFDNSPKSGSARLYDHEIPGGQFTNLQQQAAALGLGQRWREVEEMYADVNRMLGDIVKVTPSSKVLRGDLTTFQRPVGSVGK